Protein AF-A0A955XE17-F1 (afdb_monomer)

Foldseek 3Di:
DEPPDVCVLVVLLVPQVVCVVVVHAAAYEQDDDPVSLVSRLVSPHQAYEHQFADLVSLLVNVVSVHQYEYEDADPVRLVSNVVSPHPAYEHPQQVVCVHLVNLLVSCVVPVPGAYEYHRPDDLLCLLSNVVSVHPHYDDDCQQQNPDDDPCSPVSNVVSVVSSVVSNVCSVLPAALAWEADPPDIDGHHPVNQVPQDPVQKDACCVQPPPDFDIWGQCLSVCVVVVPDQQWKKWWAFPVGDIDIDGSVQSNVFKIKGADGPPHGDDVVNLDNIWIARGPDPDPNNIHGRTYYIYTDD

pLDDT: mean 90.45, std 8.26, range [52.88, 98.75]

Solvent-accessible surface area (backbone atoms only — not comparable to full-atom values): 15668 Å² total; per-residue (Å²): 83,43,62,87,42,89,61,33,49,59,54,37,50,75,36,30,66,66,32,46,79,70,77,36,88,47,33,35,30,60,41,85,47,68,66,54,46,52,48,34,52,77,23,53,36,56,29,41,27,24,73,47,65,49,52,67,58,33,40,50,33,47,76,72,72,31,46,25,27,34,10,24,78,48,73,68,44,42,50,48,33,47,75,33,61,34,71,31,38,26,35,42,55,27,46,85,63,53,34,45,62,39,45,43,60,50,34,73,87,41,69,84,61,53,33,27,41,27,45,88,53,53,64,88,47,47,41,52,32,47,75,37,69,44,78,40,78,50,69,53,64,74,44,63,50,81,88,85,64,98,53,63,64,61,50,31,50,52,37,48,49,55,46,52,50,36,51,49,45,46,74,73,42,82,56,48,34,34,41,33,54,81,92,46,75,46,77,36,37,73,68,57,63,69,66,49,59,73,89,34,50,43,57,31,45,83,80,40,80,91,35,83,29,41,23,34,37,39,36,56,57,38,56,76,69,68,56,57,52,91,36,42,33,36,36,31,22,75,89,66,56,70,50,73,46,53,32,45,56,35,52,75,24,20,31,40,36,38,28,42,91,90,38,71,33,45,65,92,79,27,19,58,22,23,36,31,29,57,92,61,95,56,97,55,47,65,38,52,19,37,34,36,40,32,57,48,135

Structure (mmCIF, N/CA/C/O backbone):
data_AF-A0A955XE17-F1
#
_entry.id   AF-A0A955XE17-F1
#
loop_
_atom_site.group_PDB
_atom_site.id
_atom_site.type_symbol
_atom_site.label_atom_id
_atom_site.label_alt_id
_atom_site.label_comp_id
_atom_site.label_asym_id
_atom_site.label_entity_id
_atom_site.label_seq_id
_atom_site.pdbx_PDB_ins_code
_atom_site.Cartn_x
_atom_site.Cartn_y
_atom_site.Cartn_z
_atom_site.occupancy
_atom_site.B_iso_or_equiv
_atom_site.auth_seq_id
_atom_site.auth_comp_id
_atom_site.auth_asym_id
_atom_site.auth_atom_id
_atom_site.pdbx_PDB_model_num
ATOM 1 N N . VAL A 1 1 ? 17.362 -6.643 -6.798 1.00 90.75 1 VAL A N 1
ATOM 2 C CA . VAL A 1 1 ? 18.737 -6.107 -6.608 1.00 90.75 1 VAL A CA 1
ATOM 3 C C . VAL A 1 1 ? 18.960 -4.993 -7.623 1.00 90.75 1 VAL A C 1
ATOM 5 O O . VAL A 1 1 ? 18.315 -5.035 -8.657 1.00 90.75 1 VAL A O 1
ATOM 8 N N . THR A 1 2 ? 19.758 -3.962 -7.352 1.00 91.88 2 THR A N 1
ATOM 9 C CA . THR A 1 2 ? 20.012 -2.878 -8.326 1.00 91.88 2 THR A CA 1
ATOM 10 C C . THR A 1 2 ? 21.268 -3.153 -9.146 1.00 91.88 2 THR A C 1
ATOM 12 O O . THR A 1 2 ? 22.269 -3.565 -8.577 1.00 91.88 2 THR A O 1
ATOM 15 N N . ALA A 1 3 ? 21.255 -2.871 -10.450 1.00 94.62 3 ALA A N 1
ATOM 16 C CA . ALA A 1 3 ? 22.402 -3.035 -11.352 1.00 94.62 3 ALA A CA 1
ATOM 17 C C . ALA A 1 3 ? 23.625 -2.189 -10.947 1.00 94.62 3 ALA A C 1
ATOM 19 O O . ALA A 1 3 ? 24.749 -2.504 -11.314 1.00 94.62 3 ALA A O 1
ATOM 20 N N . THR A 1 4 ? 23.421 -1.148 -10.136 1.00 92.00 4 THR A N 1
ATOM 21 C CA . THR A 1 4 ? 24.490 -0.341 -9.527 1.00 92.00 4 THR A CA 1
ATOM 22 C C . THR A 1 4 ? 25.176 -1.022 -8.338 1.00 92.00 4 THR A C 1
ATOM 24 O O . THR A 1 4 ? 26.148 -0.491 -7.811 1.00 92.00 4 THR A O 1
ATOM 27 N N . THR A 1 5 ? 24.680 -2.174 -7.881 1.00 92.12 5 THR A N 1
ATOM 28 C CA . THR A 1 5 ? 25.321 -2.988 -6.844 1.00 92.12 5 THR A CA 1
ATOM 29 C C . THR A 1 5 ? 26.380 -3.887 -7.488 1.00 92.12 5 THR A C 1
ATOM 31 O O . THR A 1 5 ? 26.030 -4.657 -8.386 1.00 92.12 5 THR A O 1
ATOM 34 N N . PRO A 1 6 ? 27.650 -3.851 -7.038 1.00 93.19 6 PRO A N 1
ATOM 35 C CA . PRO A 1 6 ? 28.665 -4.792 -7.505 1.00 93.19 6 PRO A CA 1
ATOM 36 C C . PRO A 1 6 ? 28.196 -6.242 -7.344 1.00 93.19 6 PRO A C 1
ATOM 38 O O . PRO A 1 6 ? 27.657 -6.609 -6.300 1.00 93.19 6 PRO A O 1
ATOM 41 N N . GLY A 1 7 ? 28.373 -7.056 -8.383 1.00 94.56 7 GLY A N 1
ATOM 42 C CA . GLY A 1 7 ? 27.942 -8.456 -8.370 1.00 94.56 7 GLY A CA 1
ATOM 43 C C . GLY A 1 7 ? 26.419 -8.666 -8.439 1.00 94.56 7 GLY A C 1
ATOM 44 O O . GLY A 1 7 ? 25.922 -9.711 -8.020 1.00 94.56 7 GLY A O 1
ATOM 45 N N . CYS A 1 8 ? 25.644 -7.665 -8.885 1.00 96.06 8 CYS A N 1
ATOM 46 C CA . CYS A 1 8 ? 24.176 -7.727 -8.916 1.00 96.06 8 CYS A CA 1
ATOM 47 C C . CYS A 1 8 ? 23.645 -9.002 -9.591 1.00 96.06 8 CYS A C 1
ATOM 49 O O . CYS A 1 8 ? 22.773 -9.676 -9.040 1.00 96.06 8 CYS A O 1
ATOM 51 N N . PHE A 1 9 ? 24.161 -9.343 -10.772 1.00 96.62 9 PHE A N 1
ATOM 52 C CA . PHE A 1 9 ? 23.655 -10.466 -11.561 1.00 96.62 9 PHE A CA 1
ATOM 53 C C . PHE A 1 9 ? 24.038 -11.815 -10.942 1.00 96.62 9 PHE A C 1
ATOM 55 O O . PHE A 1 9 ? 23.236 -12.747 -10.938 1.00 96.62 9 PHE A O 1
ATOM 62 N N . GLU A 1 10 ? 25.218 -11.915 -10.337 1.00 97.19 10 GLU A N 1
ATOM 63 C CA . GLU A 1 10 ? 25.654 -13.068 -9.553 1.00 97.19 10 GLU A CA 1
ATOM 64 C C . GLU A 1 10 ? 24.752 -13.284 -8.336 1.00 97.19 10 GLU A C 1
ATOM 66 O O . GLU A 1 10 ? 24.345 -14.414 -8.068 1.00 97.19 10 GLU A O 1
ATOM 71 N N . LEU A 1 11 ? 24.370 -12.206 -7.640 1.00 95.81 11 LEU A N 1
ATOM 72 C CA . LEU A 1 11 ? 23.436 -12.266 -6.513 1.00 95.81 11 LEU A CA 1
ATOM 73 C C . LEU A 1 11 ? 22.045 -12.745 -6.937 1.00 95.81 11 LEU A C 1
ATOM 75 O O . LEU A 1 11 ? 21.424 -13.523 -6.212 1.00 95.81 11 LEU A O 1
ATOM 79 N N . ILE A 1 12 ? 21.549 -12.302 -8.098 1.00 97.12 12 ILE A N 1
ATOM 80 C CA . ILE A 1 12 ? 20.282 -12.805 -8.647 1.00 97.12 12 ILE A CA 1
ATOM 81 C C . ILE A 1 12 ? 20.408 -14.298 -8.943 1.00 97.12 12 ILE A C 1
ATOM 83 O O . ILE A 1 12 ? 19.618 -15.078 -8.412 1.00 97.12 12 ILE A O 1
ATOM 87 N N . ARG A 1 13 ? 21.442 -14.711 -9.685 1.00 96.50 13 ARG A N 1
ATOM 88 C CA . ARG A 1 13 ? 21.669 -16.116 -10.051 1.00 96.50 13 ARG A CA 1
ATOM 89 C C . ARG A 1 13 ? 21.769 -17.028 -8.828 1.00 96.50 13 ARG A C 1
ATOM 91 O O . ARG A 1 13 ? 21.186 -18.106 -8.810 1.00 96.50 13 ARG A O 1
ATOM 98 N N . ALA A 1 14 ? 22.454 -16.581 -7.778 1.00 96.12 14 ALA A N 1
ATOM 99 C CA . ALA A 1 14 ? 22.641 -17.352 -6.552 1.00 96.12 14 ALA A CA 1
ATOM 100 C C . ALA A 1 14 ? 21.371 -17.480 -5.688 1.00 96.12 14 ALA A C 1
ATOM 102 O O . ALA A 1 14 ? 21.332 -18.301 -4.764 1.00 96.12 14 ALA A O 1
ATOM 103 N N . HIS A 1 15 ? 20.347 -16.646 -5.904 1.00 95.12 15 HIS A N 1
ATOM 104 C CA . HIS A 1 15 ? 19.215 -16.540 -4.977 1.00 95.12 15 HIS A CA 1
ATOM 105 C C . HIS A 1 15 ? 17.827 -16.633 -5.612 1.00 95.12 15 HIS A C 1
ATOM 107 O O . HIS A 1 15 ? 16.880 -16.873 -4.863 1.00 95.12 15 HIS A O 1
ATOM 113 N N . ALA A 1 16 ? 17.687 -16.499 -6.934 1.00 91.38 16 ALA A N 1
ATOM 114 C CA . ALA A 1 16 ? 16.397 -16.500 -7.628 1.00 91.38 16 ALA A CA 1
ATOM 115 C C . ALA A 1 16 ? 15.568 -17.753 -7.327 1.00 91.38 16 ALA A C 1
ATOM 117 O O . ALA A 1 16 ? 14.425 -17.638 -6.889 1.00 91.38 16 ALA A O 1
ATOM 118 N N . GLU A 1 17 ? 16.159 -18.941 -7.460 1.00 90.69 17 GLU A N 1
ATOM 119 C CA . GLU A 1 17 ? 15.443 -20.199 -7.230 1.00 90.69 17 GLU A CA 1
ATOM 120 C C . GLU A 1 17 ? 14.978 -20.341 -5.772 1.00 90.69 17 GLU A C 1
ATOM 122 O O . GLU A 1 17 ? 13.812 -20.629 -5.495 1.00 90.69 17 GLU A O 1
ATOM 127 N N . ARG A 1 18 ? 15.879 -20.081 -4.814 1.00 93.31 18 ARG A N 1
ATOM 128 C CA . ARG A 1 18 ? 15.569 -20.151 -3.379 1.00 93.31 18 ARG A CA 1
ATOM 129 C C . ARG A 1 18 ? 14.492 -19.142 -2.983 1.00 93.31 18 ARG A C 1
ATOM 131 O O . ARG A 1 18 ? 13.619 -19.472 -2.186 1.00 93.31 18 ARG A O 1
ATOM 138 N N . ALA A 1 19 ? 14.563 -17.926 -3.520 1.00 91.50 19 ALA A N 1
ATOM 139 C CA . ALA A 1 19 ? 13.562 -16.896 -3.289 1.00 91.50 19 ALA A CA 1
ATOM 140 C C . ALA A 1 19 ? 12.200 -17.314 -3.861 1.00 91.50 19 ALA A C 1
ATOM 142 O O . ALA A 1 19 ? 11.204 -17.242 -3.146 1.00 91.50 19 ALA A O 1
ATOM 143 N N . GLY A 1 20 ? 12.170 -17.859 -5.082 1.00 90.06 20 GLY A N 1
ATOM 144 C CA . GLY A 1 20 ? 10.951 -18.369 -5.710 1.00 90.06 20 GLY A CA 1
ATOM 145 C C . GLY A 1 20 ? 10.277 -19.470 -4.888 1.00 90.06 20 GLY A C 1
ATOM 146 O O . GLY A 1 20 ? 9.078 -19.392 -4.627 1.00 90.06 20 GLY A O 1
ATOM 147 N N . ARG A 1 21 ? 11.049 -20.439 -4.370 1.00 91.75 21 ARG A N 1
ATOM 148 C CA . ARG A 1 21 ? 10.539 -21.482 -3.453 1.00 91.75 21 ARG A CA 1
ATOM 149 C C . ARG A 1 21 ? 9.950 -20.911 -2.154 1.00 91.75 21 ARG A C 1
ATOM 151 O O . ARG A 1 21 ? 9.097 -21.545 -1.545 1.00 91.75 21 ARG A O 1
ATOM 158 N N . ALA A 1 22 ? 10.387 -19.722 -1.739 1.00 92.06 22 ALA A N 1
ATOM 159 C CA . ALA A 1 22 ? 9.868 -18.999 -0.580 1.00 92.06 22 ALA A CA 1
ATOM 160 C C . ALA A 1 22 ? 8.730 -18.013 -0.925 1.00 92.06 22 ALA A C 1
ATOM 162 O O . ALA A 1 22 ? 8.323 -17.233 -0.066 1.00 92.06 22 ALA A O 1
ATOM 163 N N . GLY A 1 23 ? 8.230 -18.010 -2.168 1.00 92.06 23 GLY A N 1
ATOM 164 C CA . GLY A 1 23 ? 7.191 -17.081 -2.622 1.00 92.06 23 GLY A CA 1
ATOM 165 C C . GLY A 1 23 ? 7.684 -15.646 -2.840 1.00 92.06 23 GLY A C 1
ATOM 166 O O . GLY A 1 23 ? 6.882 -14.715 -2.844 1.00 92.06 23 GLY A O 1
ATOM 167 N N . VAL A 1 24 ? 8.995 -15.446 -3.001 1.00 92.75 24 VAL A N 1
ATOM 168 C CA . VAL A 1 24 ? 9.618 -14.137 -3.229 1.00 92.75 24 VAL A CA 1
ATOM 169 C C . VAL A 1 24 ? 10.078 -14.020 -4.678 1.00 92.75 24 VAL A C 1
ATOM 171 O O . VAL A 1 24 ? 10.944 -14.762 -5.137 1.00 92.75 24 VAL A O 1
ATOM 174 N N . THR A 1 25 ? 9.555 -13.022 -5.383 1.00 93.38 25 THR A N 1
ATOM 175 C CA . THR A 1 25 ? 9.977 -12.691 -6.747 1.00 93.38 25 THR A CA 1
ATOM 176 C C . THR A 1 25 ? 11.218 -11.799 -6.718 1.00 93.38 25 THR A C 1
ATOM 178 O O . THR A 1 25 ? 11.181 -10.699 -6.162 1.00 93.38 25 THR A O 1
ATOM 181 N N . LEU A 1 26 ? 12.315 -12.234 -7.345 1.00 95.56 26 LEU A N 1
ATOM 182 C CA . LEU A 1 26 ? 13.516 -11.410 -7.514 1.00 95.56 26 LEU A CA 1
ATOM 183 C C . LEU A 1 26 ? 13.565 -10.769 -8.900 1.00 95.56 26 LEU A C 1
ATOM 185 O O . LEU A 1 26 ? 13.306 -11.411 -9.912 1.00 95.56 26 LEU A O 1
ATOM 189 N N . GLY A 1 27 ? 13.960 -9.501 -8.933 1.00 96.38 27 GLY A N 1
ATOM 190 C CA . GLY A 1 27 ? 14.170 -8.741 -10.159 1.00 96.38 27 GLY A CA 1
ATOM 191 C C . GLY A 1 27 ? 15.369 -7.808 -10.056 1.00 96.38 27 GLY A C 1
ATOM 192 O O . GLY A 1 27 ? 15.949 -7.630 -8.971 1.00 96.38 27 GLY A O 1
ATOM 193 N N . VAL A 1 28 ? 15.731 -7.201 -11.186 1.00 97.94 28 VAL A N 1
ATOM 194 C CA . VAL A 1 28 ? 16.847 -6.253 -11.275 1.00 97.94 28 VAL A CA 1
ATOM 195 C C . VAL A 1 28 ? 16.338 -4.842 -11.524 1.00 97.94 28 VAL A C 1
ATOM 197 O O . VAL A 1 28 ? 15.638 -4.583 -12.494 1.00 97.94 28 VAL A O 1
ATOM 200 N N . GLY A 1 29 ? 16.699 -3.910 -10.648 1.00 96.50 29 GLY A N 1
ATOM 201 C CA . GLY A 1 29 ? 16.432 -2.490 -10.837 1.00 96.50 29 GLY A CA 1
ATOM 202 C C . GLY A 1 29 ? 17.607 -1.739 -11.450 1.00 96.50 29 GLY A C 1
ATOM 203 O O . GLY A 1 29 ? 18.741 -2.201 -11.401 1.00 96.50 29 GLY A O 1
ATOM 204 N N . THR A 1 30 ? 17.336 -0.544 -11.965 1.00 96.19 30 THR A N 1
ATOM 205 C CA . THR A 1 30 ? 18.322 0.348 -12.594 1.00 96.19 30 THR A CA 1
ATOM 206 C C . THR A 1 30 ? 18.914 -0.207 -13.898 1.00 96.19 30 THR A C 1
ATOM 208 O O . THR A 1 30 ? 20.061 0.077 -14.223 1.00 96.19 30 THR A O 1
ATOM 211 N N . ILE A 1 31 ? 18.135 -0.973 -14.668 1.00 98.19 31 ILE A N 1
ATOM 212 C CA . ILE A 1 31 ? 18.522 -1.378 -16.027 1.00 98.19 31 ILE A CA 1
ATOM 213 C C . ILE A 1 31 ? 18.440 -0.159 -16.950 1.00 98.19 31 ILE A C 1
ATOM 215 O O . ILE A 1 31 ? 17.419 0.534 -16.977 1.00 98.19 31 ILE A O 1
ATOM 219 N N . ARG A 1 32 ? 19.516 0.126 -17.680 1.00 97.62 32 ARG A N 1
ATOM 220 C CA . ARG A 1 32 ? 19.643 1.287 -18.574 1.00 97.62 32 ARG A CA 1
ATOM 221 C C . ARG A 1 32 ? 20.060 0.909 -19.988 1.00 97.62 32 ARG A C 1
ATOM 223 O O . ARG A 1 32 ? 19.949 1.741 -20.876 1.00 97.62 32 ARG A O 1
ATOM 230 N N . THR A 1 33 ? 20.569 -0.302 -20.187 1.00 97.69 33 THR A N 1
ATOM 231 C CA . THR A 1 33 ? 21.103 -0.742 -21.477 1.00 97.69 33 THR A CA 1
ATOM 232 C C . THR A 1 33 ? 20.603 -2.138 -21.855 1.00 97.69 33 THR A C 1
ATOM 234 O O . THR A 1 33 ? 20.328 -2.953 -20.969 1.00 97.69 33 THR A O 1
ATOM 237 N N . PRO A 1 34 ? 20.558 -2.462 -23.160 1.00 97.81 34 PRO A N 1
ATOM 238 C CA . PRO A 1 34 ? 20.292 -3.817 -23.646 1.00 97.81 34 PRO A CA 1
ATOM 239 C C . PRO A 1 34 ? 21.220 -4.886 -23.057 1.00 97.81 34 PRO A C 1
ATOM 241 O O . PRO A 1 34 ? 20.785 -6.001 -22.787 1.00 97.81 34 PRO A O 1
ATOM 244 N N . ALA A 1 35 ? 22.493 -4.546 -22.827 1.00 97.56 35 ALA A N 1
ATOM 245 C CA . ALA A 1 35 ? 23.470 -5.468 -22.251 1.00 97.56 35 ALA A CA 1
ATOM 246 C C . ALA A 1 35 ? 23.147 -5.802 -20.784 1.00 97.56 35 ALA A C 1
ATOM 248 O O . ALA A 1 35 ? 23.142 -6.970 -20.404 1.00 97.56 35 ALA A O 1
ATOM 249 N N . GLU A 1 36 ? 22.811 -4.793 -19.969 1.00 98.00 36 GLU A N 1
ATOM 250 C CA . GLU A 1 36 ? 22.349 -5.010 -18.589 1.00 98.00 36 GLU A CA 1
ATOM 251 C C . GLU A 1 36 ? 21.041 -5.823 -18.559 1.00 98.00 36 GLU A C 1
ATOM 253 O O . GLU A 1 36 ? 20.864 -6.672 -17.686 1.00 98.00 36 GLU A O 1
ATOM 258 N N . LEU A 1 37 ? 20.132 -5.585 -19.511 1.00 98.38 37 LEU A N 1
ATOM 259 C CA . LEU A 1 37 ? 18.877 -6.327 -19.643 1.00 98.38 37 LEU A CA 1
ATOM 260 C C . LEU A 1 37 ? 19.113 -7.811 -19.967 1.00 98.38 37 LEU A C 1
ATOM 262 O O . LEU A 1 37 ? 18.533 -8.674 -19.308 1.00 98.38 37 LEU A O 1
ATOM 266 N N . ALA A 1 38 ? 19.971 -8.108 -20.947 1.00 98.00 38 ALA A N 1
ATOM 267 C CA . ALA A 1 38 ? 20.331 -9.479 -21.304 1.00 98.00 38 ALA A CA 1
ATOM 268 C C . ALA A 1 38 ? 20.971 -10.210 -20.113 1.00 98.00 38 ALA A C 1
ATOM 270 O O . ALA A 1 38 ? 20.525 -11.295 -19.744 1.00 98.00 38 ALA A O 1
ATOM 271 N N . ALA A 1 39 ? 21.921 -9.563 -19.429 1.00 97.75 39 ALA A N 1
ATOM 272 C CA . ALA A 1 39 ? 22.551 -10.117 -18.233 1.00 97.75 39 ALA A CA 1
ATOM 273 C C . ALA A 1 39 ? 21.543 -10.376 -17.094 1.00 97.75 39 ALA A C 1
ATOM 275 O O . ALA A 1 39 ? 21.650 -11.379 -16.387 1.00 97.75 39 ALA A O 1
ATOM 276 N N . ALA A 1 40 ? 20.541 -9.505 -16.917 1.00 98.00 40 ALA A N 1
ATOM 277 C CA . ALA A 1 40 ? 19.470 -9.717 -15.943 1.00 98.00 40 ALA A CA 1
ATOM 278 C C . ALA A 1 40 ? 18.611 -10.944 -16.286 1.00 98.00 40 ALA A C 1
ATOM 280 O O . ALA A 1 40 ? 18.305 -11.739 -15.394 1.00 98.00 40 ALA A O 1
ATOM 281 N N . ALA A 1 41 ? 18.244 -11.103 -17.561 1.00 97.50 41 ALA A N 1
ATOM 282 C CA . ALA A 1 41 ? 17.475 -12.247 -18.042 1.00 97.50 41 ALA A CA 1
ATOM 283 C C . ALA A 1 41 ? 18.245 -13.560 -17.828 1.00 97.50 41 ALA A C 1
ATOM 285 O O . ALA A 1 41 ? 17.730 -14.487 -17.207 1.00 97.50 41 ALA A O 1
ATOM 286 N N . GLU A 1 42 ? 19.510 -13.608 -18.251 1.00 97.25 42 GLU A N 1
ATOM 287 C CA . GLU A 1 42 ? 20.395 -14.769 -18.081 1.00 97.25 42 GLU A CA 1
ATOM 288 C C . GLU A 1 42 ? 20.656 -15.116 -16.610 1.00 97.25 42 GLU A C 1
ATOM 290 O O . GLU A 1 42 ? 20.860 -16.278 -16.258 1.00 97.25 42 GLU A O 1
ATOM 295 N N . ALA A 1 43 ? 20.653 -14.118 -15.724 1.00 96.81 43 ALA A N 1
ATOM 296 C CA . ALA A 1 43 ? 20.769 -14.338 -14.288 1.00 96.81 43 ALA A CA 1
ATOM 297 C C . ALA A 1 43 ? 19.498 -14.937 -13.658 1.00 96.81 43 ALA A C 1
ATOM 299 O O . ALA A 1 43 ? 19.550 -15.365 -12.506 1.00 96.81 43 ALA A O 1
ATOM 300 N N . GLY A 1 44 ? 18.373 -14.978 -14.380 1.00 95.44 44 GLY A N 1
ATOM 301 C CA . GLY A 1 44 ? 17.094 -15.484 -13.881 1.00 95.44 44 GLY A CA 1
ATOM 302 C C . GLY A 1 44 ? 16.254 -14.431 -13.154 1.00 95.44 44 GLY A C 1
ATOM 303 O O . GLY A 1 44 ? 15.479 -14.771 -12.259 1.00 95.44 44 GLY A O 1
ATOM 304 N N . ALA A 1 45 ? 16.411 -13.147 -13.491 1.00 97.19 45 ALA A N 1
ATOM 305 C CA . ALA A 1 45 ? 15.505 -12.113 -12.999 1.00 97.19 45 ALA A CA 1
ATOM 306 C C . ALA A 1 45 ? 14.078 -12.368 -13.512 1.00 97.19 45 ALA A C 1
ATOM 308 O O . ALA A 1 45 ? 13.885 -12.657 -14.685 1.00 97.19 45 ALA A O 1
ATOM 309 N N . ALA A 1 46 ? 13.067 -12.212 -12.657 1.00 95.81 46 ALA A N 1
ATOM 310 C CA . ALA A 1 46 ? 11.664 -12.341 -13.062 1.00 95.81 46 ALA A CA 1
ATOM 311 C C . ALA A 1 46 ? 11.071 -11.020 -13.587 1.00 95.81 46 ALA A C 1
ATOM 313 O O . ALA A 1 46 ? 10.092 -11.009 -14.332 1.00 95.81 46 ALA A O 1
ATOM 314 N N . PHE A 1 47 ? 11.651 -9.889 -13.181 1.00 97.81 47 PHE A N 1
ATOM 315 C CA . PHE A 1 47 ? 11.256 -8.560 -13.636 1.00 97.81 47 PHE A CA 1
ATOM 316 C C . PHE A 1 47 ? 12.453 -7.616 -13.684 1.00 97.81 47 PHE A C 1
ATOM 318 O O . PHE A 1 47 ? 13.448 -7.806 -12.972 1.00 97.81 47 PHE A O 1
ATOM 325 N N . VAL A 1 48 ? 12.328 -6.564 -14.488 1.00 98.44 48 VAL A N 1
ATOM 326 C CA . VAL A 1 48 ? 13.313 -5.487 -14.591 1.00 98.44 48 VAL A CA 1
ATOM 327 C C . VAL A 1 48 ? 12.680 -4.130 -14.337 1.00 98.44 48 VAL A C 1
ATOM 329 O O . VAL A 1 48 ? 11.531 -3.883 -14.698 1.00 98.44 48 VAL A O 1
ATOM 332 N N . VAL A 1 49 ? 13.443 -3.244 -13.702 1.00 98.19 49 VAL A N 1
ATOM 333 C CA . VAL A 1 49 ? 13.034 -1.866 -13.425 1.00 98.19 49 VAL A CA 1
ATOM 334 C C . VAL A 1 49 ? 14.059 -0.909 -14.014 1.00 98.19 49 VAL A C 1
ATOM 336 O O . VAL A 1 49 ? 15.249 -1.021 -13.715 1.00 98.19 49 VAL A O 1
ATOM 339 N N . SER A 1 50 ? 13.602 0.079 -14.775 1.00 98.12 50 SER A N 1
ATOM 340 C CA . SER A 1 50 ? 14.451 1.146 -15.319 1.00 98.12 50 SER A CA 1
ATOM 341 C C . SER A 1 50 ? 14.163 2.475 -14.615 1.00 98.12 50 SER A C 1
ATOM 343 O O . SER A 1 50 ? 13.060 2.679 -14.107 1.00 98.12 50 SER A O 1
ATOM 345 N N . PRO A 1 51 ? 15.139 3.397 -14.524 1.00 96.62 51 PRO A N 1
ATOM 346 C CA . PRO A 1 51 ? 14.897 4.718 -13.948 1.00 96.62 51 PRO A CA 1
ATOM 347 C C . PRO A 1 51 ? 14.185 5.665 -14.928 1.00 96.62 51 PRO A C 1
ATOM 349 O O . PRO A 1 51 ? 13.728 6.720 -14.507 1.00 96.62 51 PRO A O 1
ATOM 352 N N . HIS A 1 52 ? 14.097 5.291 -16.206 1.00 98.06 52 HIS A N 1
ATOM 353 C CA . HIS A 1 52 ? 13.556 6.091 -17.302 1.00 98.06 52 HIS A CA 1
ATOM 354 C C . HIS A 1 52 ? 12.698 5.229 -18.241 1.00 98.06 52 HIS A C 1
ATOM 356 O O . HIS A 1 52 ? 12.616 4.005 -18.074 1.00 98.06 52 HIS A O 1
ATOM 362 N N . THR A 1 53 ? 12.064 5.888 -19.211 1.00 98.62 53 THR A N 1
ATOM 363 C CA . THR A 1 53 ? 11.261 5.267 -20.263 1.00 98.62 53 THR A CA 1
ATOM 364 C C . THR A 1 53 ? 12.095 5.183 -21.532 1.00 98.62 53 THR A C 1
ATOM 366 O O . THR A 1 53 ? 12.470 6.208 -22.092 1.00 98.62 53 THR A O 1
ATOM 369 N N . ASP A 1 54 ? 12.361 3.961 -21.980 1.00 98.38 54 ASP A N 1
ATOM 370 C CA . ASP A 1 54 ? 12.987 3.664 -23.268 1.00 98.38 54 ASP A CA 1
ATOM 371 C C . ASP A 1 54 ? 12.124 2.612 -23.983 1.00 98.38 54 ASP A C 1
ATOM 373 O O . ASP A 1 54 ? 12.128 1.443 -23.582 1.00 98.38 54 ASP A O 1
ATOM 377 N N . PRO A 1 55 ? 11.355 3.003 -25.016 1.00 98.12 55 PRO A N 1
ATOM 378 C CA . PRO A 1 55 ? 10.495 2.085 -25.755 1.00 98.12 55 PRO A CA 1
ATOM 379 C C . PRO A 1 55 ? 11.214 0.859 -26.328 1.00 98.12 55 PRO A C 1
ATOM 381 O O . PRO A 1 55 ? 10.642 -0.230 -26.325 1.00 98.12 55 PRO A O 1
ATOM 384 N N . ALA A 1 56 ? 12.461 1.008 -26.787 1.00 97.94 56 ALA A N 1
ATOM 385 C CA . ALA A 1 56 ? 13.219 -0.099 -27.364 1.00 97.94 56 ALA A CA 1
ATOM 386 C C . ALA A 1 56 ? 13.624 -1.104 -26.279 1.00 97.94 56 ALA A C 1
ATOM 388 O O . ALA A 1 56 ? 13.441 -2.312 -26.443 1.00 97.94 56 ALA A O 1
ATOM 389 N N . LEU A 1 57 ? 14.094 -0.602 -25.135 1.00 98.38 57 LEU A N 1
ATOM 390 C CA . LEU A 1 57 ? 14.448 -1.433 -23.987 1.00 98.38 57 LEU A CA 1
ATOM 391 C C . LEU A 1 57 ? 13.221 -2.146 -23.396 1.00 98.38 57 LEU A C 1
ATOM 393 O O . LEU A 1 57 ? 13.305 -3.317 -23.024 1.00 98.38 57 LEU A O 1
ATOM 397 N N . ILE A 1 58 ? 12.066 -1.468 -23.349 1.00 98.75 58 ILE A N 1
ATOM 398 C CA . ILE A 1 58 ? 10.794 -2.061 -22.914 1.00 98.75 58 ILE A CA 1
ATOM 399 C C . ILE A 1 58 ? 10.409 -3.214 -23.844 1.00 98.75 58 ILE A C 1
ATOM 401 O O . ILE A 1 58 ? 10.176 -4.321 -23.359 1.00 98.75 58 ILE A O 1
ATOM 405 N N . ALA A 1 59 ? 10.388 -2.982 -25.159 1.00 98.12 59 ALA A N 1
ATOM 406 C CA . ALA A 1 59 ? 10.043 -4.006 -26.142 1.00 98.12 59 ALA A CA 1
ATOM 407 C C . ALA A 1 59 ? 10.988 -5.217 -26.062 1.00 98.12 59 ALA A C 1
ATOM 409 O O . ALA A 1 59 ? 10.536 -6.363 -26.090 1.00 98.12 59 ALA A O 1
ATOM 410 N N . GLN A 1 60 ? 12.290 -4.980 -25.882 1.00 98.19 60 GLN A N 1
ATOM 411 C CA . GLN A 1 60 ? 13.269 -6.050 -25.708 1.00 98.19 60 GLN A CA 1
ATOM 412 C C . GLN A 1 60 ? 13.032 -6.850 -24.419 1.00 98.19 60 GLN A C 1
ATOM 414 O O . GLN A 1 60 ? 13.097 -8.077 -24.444 1.00 98.19 60 GLN A O 1
ATOM 419 N N . ALA A 1 61 ? 12.712 -6.190 -23.301 1.00 98.44 61 ALA A N 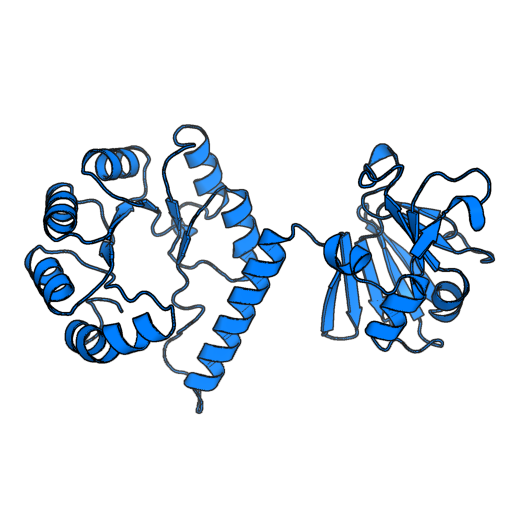1
ATOM 420 C CA . ALA A 1 61 ? 12.409 -6.880 -22.046 1.00 98.44 61 ALA A CA 1
ATOM 421 C C . ALA A 1 61 ? 11.191 -7.802 -22.202 1.00 98.44 61 ALA A C 1
ATOM 423 O O . ALA A 1 61 ? 11.212 -8.943 -21.738 1.00 98.44 61 ALA A O 1
ATOM 424 N N . LYS A 1 62 ? 10.167 -7.340 -22.931 1.00 97.94 62 LYS A N 1
ATOM 425 C CA . LYS A 1 62 ? 8.991 -8.150 -23.270 1.00 97.94 62 LYS A CA 1
ATOM 426 C C . LYS A 1 62 ? 9.343 -9.339 -24.162 1.00 97.94 62 LYS A C 1
ATOM 428 O O . LYS A 1 62 ? 8.866 -10.438 -23.893 1.00 97.94 62 LYS A O 1
ATOM 433 N N . ALA A 1 63 ? 10.197 -9.153 -25.168 1.00 97.50 63 ALA A N 1
ATOM 434 C CA . ALA A 1 63 ? 10.658 -10.239 -26.037 1.00 97.50 63 ALA A CA 1
ATOM 435 C C . ALA A 1 63 ? 11.447 -11.321 -25.274 1.00 97.50 63 ALA A C 1
ATOM 437 O O . ALA A 1 63 ? 11.387 -12.494 -25.631 1.00 97.50 63 ALA A O 1
ATOM 438 N N . LEU A 1 64 ? 12.136 -10.940 -24.193 1.00 97.50 64 LEU A N 1
ATOM 439 C CA . LEU A 1 64 ? 12.836 -11.855 -23.285 1.00 97.50 64 LEU A CA 1
ATOM 440 C C . LEU A 1 64 ? 11.915 -12.510 -22.236 1.00 97.50 64 LEU A C 1
ATOM 442 O O . LEU A 1 64 ? 12.396 -13.229 -21.365 1.00 97.50 64 LEU A O 1
ATOM 446 N N . GLY A 1 65 ? 10.601 -12.261 -22.289 1.00 96.50 65 GLY A N 1
ATOM 447 C CA . GLY A 1 65 ? 9.628 -12.832 -21.353 1.00 96.50 65 GLY A CA 1
ATOM 448 C C . GLY A 1 65 ? 9.660 -12.220 -19.949 1.00 96.50 65 GLY A C 1
ATOM 449 O O . GLY A 1 65 ? 9.073 -12.781 -19.026 1.00 96.50 65 GLY A O 1
ATOM 450 N N . LEU A 1 66 ? 10.326 -11.077 -19.769 1.00 97.88 66 LEU A N 1
ATOM 451 C CA . LEU A 1 66 ? 10.418 -10.395 -18.482 1.00 97.88 66 LEU A CA 1
ATOM 452 C C . LEU A 1 66 ? 9.219 -9.471 -18.249 1.00 97.88 66 LEU A C 1
ATOM 454 O O . LEU A 1 66 ? 8.678 -8.861 -19.176 1.00 97.88 66 LEU A O 1
ATOM 458 N N . VAL A 1 67 ? 8.853 -9.297 -16.976 1.00 98.19 67 VAL A N 1
ATOM 459 C CA . VAL A 1 67 ? 7.986 -8.187 -16.563 1.00 98.19 67 VAL A CA 1
ATOM 460 C C . VAL A 1 67 ? 8.791 -6.887 -16.635 1.00 98.19 67 VAL A C 1
ATOM 462 O O . VAL A 1 67 ? 9.827 -6.755 -15.976 1.00 98.19 67 VAL A O 1
ATOM 465 N N . SER A 1 68 ? 8.317 -5.928 -17.431 1.00 98.44 68 SER A N 1
ATOM 466 C CA . SER A 1 68 ? 9.007 -4.661 -17.690 1.00 98.44 68 SER A CA 1
ATOM 467 C C . SER A 1 68 ? 8.372 -3.505 -16.919 1.00 98.44 68 SER A C 1
ATOM 469 O O . SER A 1 68 ? 7.174 -3.238 -17.060 1.00 98.44 68 SER A O 1
ATOM 471 N N . ILE A 1 69 ? 9.182 -2.820 -16.101 1.00 98.56 69 ILE A N 1
ATOM 472 C CA . ILE A 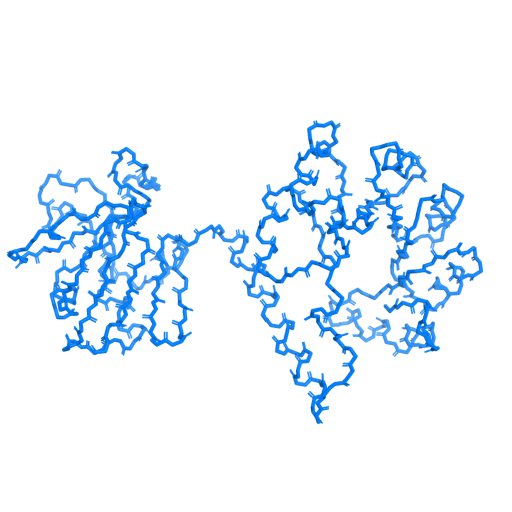1 69 ? 8.751 -1.731 -15.213 1.00 98.56 69 ILE A CA 1
ATOM 473 C C . ILE A 1 69 ? 9.613 -0.472 -15.448 1.00 98.56 69 ILE A C 1
ATOM 475 O O . ILE A 1 69 ? 10.517 -0.167 -14.661 1.00 98.56 69 ILE A O 1
ATOM 479 N N . PRO A 1 70 ? 9.393 0.272 -16.545 1.00 98.56 70 PRO A N 1
ATOM 480 C CA . PRO A 1 70 ? 10.124 1.502 -16.833 1.00 98.56 70 PRO A CA 1
ATOM 481 C C . PRO A 1 70 ? 9.752 2.642 -15.885 1.00 98.56 70 PRO A C 1
ATOM 483 O O . PRO A 1 70 ? 8.642 2.701 -15.352 1.00 98.56 70 PRO A O 1
ATOM 486 N N . GLY A 1 71 ? 10.690 3.570 -15.706 1.00 98.31 71 GLY A N 1
ATOM 487 C CA . GLY A 1 71 ? 10.495 4.787 -14.928 1.00 98.31 71 GLY A CA 1
ATOM 488 C C . GLY A 1 71 ? 9.898 5.901 -15.782 1.00 98.31 71 GLY A C 1
ATOM 489 O O . GLY A 1 71 ? 10.331 6.120 -16.907 1.00 98.31 71 GLY A O 1
ATOM 490 N N . ALA A 1 72 ? 8.932 6.633 -15.254 1.00 98.38 72 ALA A N 1
ATOM 491 C CA . ALA A 1 72 ? 8.357 7.813 -15.882 1.00 98.38 72 ALA A CA 1
ATOM 492 C C . ALA A 1 72 ? 8.041 8.851 -14.808 1.00 98.38 72 ALA A C 1
ATOM 494 O O . ALA A 1 72 ? 7.797 8.504 -13.650 1.00 98.38 72 ALA A O 1
ATOM 495 N N . PHE A 1 73 ? 8.006 10.121 -15.186 1.00 98.12 73 PHE A N 1
ATOM 496 C CA . PHE A 1 73 ? 7.571 11.186 -14.300 1.00 98.12 73 PHE A CA 1
ATOM 497 C C . PHE A 1 73 ? 6.277 11.821 -14.795 1.00 98.12 73 PHE A C 1
ATOM 499 O O . PHE A 1 73 ? 5.395 12.053 -13.982 1.00 98.12 73 PHE A O 1
ATOM 506 N N . THR A 1 74 ? 6.109 12.038 -16.099 1.00 98.00 74 THR A N 1
ATOM 507 C CA . THR A 1 74 ? 4.989 12.789 -16.700 1.00 98.00 74 THR A CA 1
ATOM 508 C C . THR A 1 74 ? 3.940 11.892 -17.378 1.00 98.00 74 THR A C 1
ATOM 510 O O . THR A 1 74 ? 4.255 10.761 -17.752 1.00 98.00 74 THR A O 1
ATOM 513 N N . PRO A 1 75 ? 2.701 12.378 -17.625 1.00 97.94 75 PRO A N 1
ATOM 514 C CA . PRO A 1 75 ? 1.698 11.627 -18.387 1.00 97.94 75 PRO A CA 1
ATOM 515 C C . PRO A 1 75 ? 2.183 11.156 -19.764 1.00 97.94 75 PRO A C 1
ATOM 517 O O . PRO A 1 75 ? 1.908 10.021 -20.146 1.00 97.94 75 PRO A O 1
ATOM 520 N N . THR A 1 76 ? 2.942 11.988 -20.486 1.00 98.38 76 THR A N 1
ATOM 521 C CA . THR A 1 76 ? 3.501 11.639 -21.802 1.00 98.38 76 THR A CA 1
ATOM 522 C C . THR A 1 76 ? 4.440 10.442 -21.714 1.00 98.38 76 THR A C 1
ATOM 524 O O . THR A 1 76 ? 4.313 9.498 -22.492 1.00 98.38 76 THR A O 1
ATOM 527 N N . GLU A 1 77 ? 5.359 10.448 -20.750 1.00 98.50 77 GLU A N 1
ATOM 528 C CA . GLU A 1 77 ? 6.287 9.334 -20.532 1.00 98.50 77 GLU A CA 1
ATOM 529 C C . GLU A 1 77 ? 5.534 8.074 -20.096 1.00 98.50 77 GLU A C 1
ATOM 531 O O . GLU A 1 77 ? 5.792 6.993 -20.621 1.00 98.50 77 GLU A O 1
ATOM 536 N N . ILE A 1 78 ? 4.549 8.213 -19.200 1.00 98.62 78 ILE A N 1
ATOM 537 C CA . ILE A 1 78 ? 3.735 7.088 -18.723 1.00 98.62 78 ILE A CA 1
ATOM 538 C C . ILE A 1 78 ? 2.996 6.421 -19.888 1.00 98.62 78 ILE A C 1
ATOM 540 O O . ILE A 1 78 ? 3.044 5.199 -20.035 1.00 98.62 78 ILE A O 1
ATOM 544 N N . LEU A 1 79 ? 2.333 7.209 -20.735 1.00 98.31 79 LEU A N 1
ATOM 545 C CA . LEU A 1 79 ? 1.626 6.693 -21.904 1.00 98.31 79 LEU A CA 1
ATOM 546 C C . LEU A 1 79 ? 2.586 6.110 -22.946 1.00 98.31 79 LEU A C 1
ATOM 548 O O . LEU A 1 79 ? 2.289 5.057 -23.505 1.00 98.31 79 LEU A O 1
ATOM 552 N N . SER A 1 80 ? 3.754 6.724 -23.154 1.00 98.44 80 SER A N 1
ATOM 553 C CA . SER A 1 80 ? 4.785 6.187 -24.054 1.00 98.44 80 SER A CA 1
ATOM 554 C C . SER A 1 80 ? 5.287 4.822 -23.581 1.00 98.44 80 SER A C 1
ATOM 556 O O . SER A 1 80 ? 5.384 3.886 -24.373 1.00 98.44 80 SER A O 1
ATOM 558 N N . ALA A 1 81 ? 5.530 4.667 -22.277 1.00 98.56 81 ALA A N 1
ATOM 559 C CA . ALA A 1 81 ? 5.916 3.392 -21.685 1.00 98.56 81 ALA A CA 1
ATOM 560 C C . ALA A 1 81 ? 4.835 2.318 -21.876 1.00 98.56 81 ALA A C 1
ATOM 562 O O . ALA A 1 81 ? 5.136 1.189 -22.265 1.00 98.56 81 ALA A O 1
ATOM 563 N N . ARG A 1 82 ? 3.564 2.667 -21.630 1.00 98.19 82 ARG A N 1
ATOM 564 C CA . ARG A 1 82 ? 2.431 1.754 -21.840 1.00 98.19 82 ARG A CA 1
ATOM 565 C C . ARG A 1 82 ? 2.280 1.341 -23.298 1.00 98.19 82 ARG A C 1
ATOM 567 O O . ARG A 1 82 ? 2.097 0.155 -23.554 1.00 98.19 82 ARG A O 1
ATOM 574 N N . ALA A 1 83 ? 2.399 2.283 -24.231 1.00 98.00 83 ALA A N 1
ATOM 575 C CA . ALA A 1 83 ? 2.339 2.005 -25.664 1.00 98.00 83 ALA A CA 1
ATOM 576 C C . ALA A 1 83 ? 3.470 1.066 -26.121 1.00 98.00 83 ALA A C 1
ATOM 578 O O . ALA A 1 83 ? 3.249 0.213 -26.974 1.00 98.00 83 ALA A O 1
ATOM 579 N N . ALA A 1 84 ? 4.652 1.169 -25.507 1.00 98.19 84 ALA A N 1
ATOM 580 C CA . ALA A 1 84 ? 5.781 0.275 -25.762 1.00 98.19 84 ALA A CA 1
ATOM 581 C C . ALA A 1 84 ? 5.640 -1.126 -25.128 1.00 98.19 84 ALA A C 1
ATOM 583 O O . ALA A 1 84 ? 6.497 -1.982 -25.340 1.00 98.19 84 ALA A O 1
ATOM 584 N N . GLY A 1 85 ? 4.579 -1.376 -24.352 1.00 98.06 85 GLY A N 1
ATOM 585 C CA . GLY A 1 85 ? 4.288 -2.686 -23.763 1.00 98.06 85 GLY A CA 1
ATOM 586 C C . GLY A 1 85 ? 4.731 -2.864 -22.311 1.00 98.06 85 GLY A C 1
ATOM 587 O O . GLY A 1 85 ? 4.804 -4.000 -21.845 1.00 98.06 85 GLY A O 1
ATOM 588 N N . ALA A 1 86 ? 5.020 -1.783 -21.579 1.00 98.44 86 ALA A N 1
ATOM 589 C CA . ALA A 1 86 ? 5.312 -1.860 -20.147 1.00 98.44 86 ALA A CA 1
ATOM 590 C C . ALA A 1 86 ? 4.167 -2.531 -19.374 1.00 98.44 86 ALA A C 1
ATOM 592 O O . ALA A 1 86 ? 3.007 -2.168 -19.562 1.00 98.44 86 ALA A O 1
ATOM 593 N N . ASP A 1 87 ? 4.481 -3.442 -18.450 1.00 98.25 87 ASP A N 1
ATOM 594 C CA . ASP A 1 87 ? 3.479 -4.137 -17.626 1.00 98.25 87 ASP A CA 1
ATOM 595 C C . ASP A 1 87 ? 2.966 -3.250 -16.490 1.00 98.25 87 ASP A C 1
ATOM 597 O O . ASP A 1 87 ? 1.779 -3.258 -16.159 1.00 98.25 87 ASP A O 1
ATOM 601 N N . VAL A 1 88 ? 3.862 -2.435 -15.936 1.00 98.06 88 VAL A N 1
ATOM 602 C CA . VAL A 1 88 ? 3.625 -1.454 -14.873 1.00 98.06 88 VAL A CA 1
ATOM 603 C C . VAL A 1 88 ? 4.526 -0.255 -15.145 1.00 98.06 88 VAL A C 1
ATOM 605 O O . VAL A 1 88 ? 5.644 -0.435 -15.611 1.00 98.06 88 VAL A O 1
ATOM 608 N N . VAL A 1 89 ? 4.087 0.966 -14.840 1.00 98.50 89 VAL A N 1
ATOM 609 C CA . VAL A 1 89 ? 4.947 2.154 -14.954 1.00 98.50 89 VAL A CA 1
ATOM 610 C C . VAL A 1 89 ? 5.356 2.645 -13.573 1.00 98.50 89 VAL A C 1
ATOM 612 O O . VAL A 1 89 ? 4.513 2.889 -12.709 1.00 98.50 89 VAL A O 1
ATOM 615 N N . LYS A 1 90 ? 6.662 2.801 -13.357 1.00 98.25 90 LYS A N 1
ATOM 616 C CA . LYS A 1 90 ? 7.224 3.341 -12.123 1.00 98.25 90 LYS A CA 1
ATOM 617 C C . LYS A 1 90 ? 7.224 4.872 -12.164 1.00 98.25 90 LYS A C 1
ATOM 619 O O . LYS A 1 90 ? 8.007 5.461 -12.895 1.00 98.25 90 LYS A O 1
ATOM 624 N N . VAL A 1 91 ? 6.418 5.522 -11.327 1.00 98.25 91 VAL A N 1
ATOM 625 C CA . VAL A 1 91 ? 6.498 6.968 -11.080 1.00 98.25 91 VAL A CA 1
ATOM 626 C C . VAL A 1 91 ? 7.720 7.247 -10.208 1.00 98.25 91 VAL A C 1
ATOM 628 O O . VAL A 1 91 ? 7.784 6.779 -9.064 1.00 98.25 91 VAL A O 1
ATOM 631 N N . PHE A 1 92 ? 8.713 7.955 -10.749 1.00 97.00 92 PHE A N 1
ATOM 632 C CA . PHE A 1 92 ? 9.998 8.153 -10.077 1.00 97.00 92 PHE A CA 1
ATOM 633 C C . PHE A 1 92 ? 10.733 9.434 -10.506 1.00 97.00 92 PHE A C 1
ATOM 635 O O . PHE A 1 92 ? 10.794 9.702 -11.703 1.00 97.00 92 PHE A O 1
ATOM 642 N N . PRO A 1 93 ? 11.371 10.159 -9.563 1.00 95.00 93 PRO A N 1
ATOM 643 C CA . PRO A 1 93 ? 11.223 10.047 -8.106 1.00 95.00 93 PRO A CA 1
ATOM 644 C C . PRO A 1 93 ? 9.898 10.674 -7.640 1.00 95.00 93 PRO A C 1
ATOM 646 O O . PRO A 1 93 ? 9.648 11.858 -7.852 1.00 95.00 93 PRO A O 1
ATOM 649 N N . VAL A 1 94 ? 9.027 9.886 -7.001 1.00 96.00 94 VAL A N 1
ATOM 650 C CA . VAL A 1 94 ? 7.655 10.325 -6.682 1.00 96.00 94 VAL A CA 1
ATOM 651 C C . VAL A 1 94 ? 7.608 11.443 -5.633 1.00 96.00 94 VAL A C 1
ATOM 653 O O . VAL A 1 94 ? 6.759 12.330 -5.728 1.00 96.00 94 VAL A O 1
ATOM 656 N N . SER A 1 95 ? 8.529 11.441 -4.664 1.00 93.38 95 SER A N 1
ATOM 657 C CA . SER A 1 95 ? 8.612 12.466 -3.616 1.00 93.38 95 SER A CA 1
ATOM 658 C C . SER A 1 95 ? 8.826 13.865 -4.203 1.00 93.38 95 SER A C 1
ATOM 660 O O . SER A 1 95 ? 8.115 14.798 -3.833 1.00 93.38 95 SER A O 1
ATOM 662 N N . ALA A 1 96 ? 9.709 13.993 -5.199 1.00 94.19 96 ALA A N 1
ATOM 663 C CA . ALA A 1 96 ? 9.994 15.254 -5.886 1.00 94.19 96 ALA A CA 1
ATOM 664 C C . ALA A 1 96 ? 8.785 15.816 -6.657 1.00 94.19 96 ALA A C 1
ATOM 666 O O . ALA A 1 96 ? 8.678 17.025 -6.840 1.00 94.19 96 ALA A O 1
ATOM 667 N N . GLY A 1 97 ? 7.854 14.956 -7.083 1.00 91.62 97 GLY A N 1
ATOM 668 C CA . GLY A 1 97 ? 6.619 15.367 -7.756 1.00 91.62 97 GLY A CA 1
ATOM 669 C C . GLY A 1 97 ? 5.500 15.819 -6.821 1.00 91.62 97 GLY A C 1
ATOM 670 O O . GLY A 1 97 ? 4.460 16.262 -7.300 1.00 91.62 97 GLY A O 1
ATOM 671 N N . GLY A 1 98 ? 5.679 15.721 -5.499 1.00 92.50 98 GLY A N 1
ATOM 672 C CA . GLY A 1 98 ? 4.620 15.969 -4.513 1.00 92.50 98 GLY A CA 1
ATOM 673 C C . GLY A 1 98 ? 3.939 14.695 -4.003 1.00 92.50 98 GLY A C 1
ATOM 674 O O . GLY A 1 98 ? 2.816 14.749 -3.494 1.00 92.50 98 GLY A O 1
ATOM 675 N N . GLY A 1 99 ? 4.592 13.540 -4.155 1.00 95.50 99 GLY A N 1
ATOM 676 C CA . GLY A 1 99 ? 4.213 12.285 -3.512 1.00 95.50 99 GLY A CA 1
ATOM 677 C C . GLY A 1 99 ? 2.828 11.769 -3.909 1.00 95.50 99 GLY A C 1
ATOM 678 O O . GLY A 1 99 ? 2.425 11.812 -5.072 1.00 95.50 99 GLY A O 1
ATOM 679 N N . HIS A 1 100 ? 2.060 11.282 -2.933 1.00 92.44 100 HIS A N 1
ATOM 680 C CA . HIS A 1 100 ? 0.728 10.713 -3.169 1.00 92.44 100 HIS A CA 1
ATOM 681 C C . HIS A 1 100 ? -0.257 11.718 -3.798 1.00 92.44 100 HIS A C 1
ATOM 683 O O . HIS A 1 100 ? -1.162 11.314 -4.529 1.00 92.44 100 HIS A O 1
ATOM 689 N N . ARG A 1 101 ? -0.090 13.031 -3.563 1.00 93.81 101 ARG A N 1
ATOM 690 C CA . ARG A 1 101 ? -0.917 14.067 -4.204 1.00 93.81 101 ARG A CA 1
ATOM 691 C C . ARG A 1 101 ? -0.701 14.076 -5.712 1.00 93.81 101 ARG A C 1
ATOM 693 O O . ARG A 1 101 ? -1.677 14.150 -6.452 1.00 93.81 101 ARG A O 1
ATOM 700 N N . TYR A 1 102 ? 0.546 13.959 -6.158 1.00 96.62 102 TYR A N 1
ATOM 701 C CA . TYR A 1 102 ? 0.861 13.887 -7.580 1.00 96.62 102 TYR A CA 1
ATOM 702 C C . TYR A 1 102 ? 0.203 12.685 -8.246 1.00 96.62 102 TYR A C 1
ATOM 704 O O . TYR A 1 102 ? -0.451 12.814 -9.276 1.00 96.62 102 TYR A O 1
ATOM 712 N N . VAL A 1 103 ? 0.286 11.526 -7.595 1.00 96.75 103 VAL A N 1
ATOM 713 C CA . VAL A 1 103 ? -0.343 10.306 -8.101 1.00 96.75 103 VAL A CA 1
ATOM 714 C C . VAL A 1 103 ? -1.855 10.472 -8.247 1.00 96.75 103 VAL A C 1
ATOM 716 O O . VAL A 1 103 ? -2.408 10.090 -9.274 1.00 96.75 103 VAL A O 1
ATOM 719 N N . ARG A 1 104 ? -2.532 11.101 -7.276 1.00 94.25 104 ARG A N 1
ATOM 720 C CA . ARG A 1 104 ? -3.971 11.402 -7.390 1.00 94.25 104 ARG A CA 1
ATOM 721 C C . ARG A 1 104 ? -4.290 12.271 -8.608 1.00 94.25 104 ARG A C 1
ATOM 723 O O . ARG A 1 104 ? -5.319 12.051 -9.235 1.00 94.25 104 ARG A O 1
ATOM 730 N N . LEU A 1 105 ? -3.420 13.222 -8.953 1.00 94.44 105 LEU A N 1
ATOM 731 C CA . LEU A 1 105 ? -3.587 14.048 -10.153 1.00 94.44 105 LEU A CA 1
ATOM 732 C C . LEU A 1 105 ? -3.401 13.230 -11.435 1.00 94.44 105 LEU A C 1
ATOM 734 O O . LEU A 1 105 ? -4.172 13.412 -12.370 1.00 94.44 105 LEU A O 1
ATOM 738 N N . LEU A 1 106 ? -2.447 12.293 -11.464 1.00 96.50 106 LEU A N 1
ATOM 739 C CA . LEU A 1 106 ? -2.261 11.375 -12.595 1.00 96.50 106 LEU A CA 1
ATOM 740 C C . LEU A 1 106 ? -3.462 10.445 -12.798 1.00 96.50 106 LEU A C 1
ATOM 742 O O . LEU A 1 106 ? -3.788 10.112 -13.934 1.00 96.50 106 LEU A O 1
ATOM 746 N N . ARG A 1 107 ? -4.143 10.041 -11.719 1.00 93.31 107 ARG A N 1
ATOM 747 C CA . ARG A 1 107 ? -5.304 9.142 -11.796 1.00 93.31 107 ARG A CA 1
ATOM 748 C C . ARG A 1 107 ? -6.520 9.730 -12.494 1.00 93.31 107 ARG A C 1
ATOM 750 O O . ARG A 1 107 ? -7.311 8.952 -13.007 1.00 93.31 107 ARG A O 1
ATOM 757 N N . GLY A 1 108 ? -6.660 11.055 -12.538 1.00 90.62 108 GLY A N 1
ATOM 758 C CA . GLY A 1 108 ? -7.734 11.704 -13.295 1.00 90.62 108 GLY A CA 1
ATOM 759 C C . GLY A 1 108 ? -7.714 11.303 -14.778 1.00 90.62 108 GLY A C 1
ATOM 760 O O . GLY A 1 108 ? -8.669 10.692 -15.245 1.00 90.62 108 GLY A O 1
ATOM 761 N N . PRO A 1 109 ? -6.629 11.600 -15.516 1.00 94.12 109 PRO A N 1
ATOM 762 C CA . PRO A 1 109 ? -6.494 11.207 -16.918 1.00 94.12 109 PRO A CA 1
ATOM 763 C C . PRO A 1 109 ? -6.035 9.754 -17.140 1.00 94.12 109 PRO A C 1
ATOM 765 O O . PRO A 1 109 ? -6.207 9.246 -18.244 1.00 94.12 109 PRO A O 1
ATOM 768 N N . LEU A 1 110 ? -5.437 9.084 -16.144 1.00 96.38 110 LEU A N 1
ATOM 769 C CA . LEU A 1 110 ? -4.845 7.739 -16.280 1.00 96.38 110 LEU A CA 1
ATOM 770 C C . LEU A 1 110 ? -5.407 6.743 -15.237 1.00 96.38 110 LEU A C 1
ATOM 772 O O . LEU A 1 110 ? -4.635 6.179 -14.448 1.00 96.38 110 LEU A O 1
ATOM 776 N N . PRO A 1 111 ? -6.734 6.513 -15.186 1.00 92.12 111 PRO A N 1
ATOM 777 C CA . PRO A 1 111 ? -7.351 5.690 -14.143 1.00 92.12 111 PRO A CA 1
ATOM 778 C C . PRO A 1 111 ? -6.863 4.235 -14.179 1.00 92.12 111 PRO A C 1
ATOM 780 O O . PRO A 1 111 ? -6.546 3.674 -13.130 1.00 92.12 111 PRO A O 1
ATOM 783 N N . ASP A 1 112 ? -6.687 3.675 -15.378 1.00 90.25 112 ASP A N 1
ATOM 784 C CA . ASP A 1 112 ? -6.452 2.238 -15.578 1.00 90.25 112 ASP A CA 1
ATOM 785 C C . ASP A 1 112 ? -4.971 1.850 -15.681 1.00 90.25 112 ASP A C 1
ATOM 787 O O . ASP A 1 112 ? -4.632 0.671 -15.780 1.00 90.25 112 ASP A O 1
ATOM 791 N N . VAL A 1 113 ? -4.055 2.824 -15.669 1.00 96.06 113 VAL A N 1
ATOM 792 C CA . VAL A 1 113 ? -2.623 2.537 -15.822 1.00 96.06 113 VAL A CA 1
ATOM 793 C C . VAL A 1 113 ? -2.079 1.894 -14.537 1.00 96.06 113 VAL A C 1
ATOM 795 O O . VAL A 1 113 ? -2.161 2.510 -13.474 1.00 96.06 113 VAL A O 1
ATOM 798 N N . PRO A 1 114 ? -1.468 0.697 -14.576 1.00 96.44 114 PRO A N 1
ATOM 799 C CA . PRO A 1 114 ? -0.831 0.122 -13.395 1.00 96.44 114 PRO A CA 1
ATOM 800 C C . PRO A 1 114 ? 0.397 0.950 -13.007 1.00 96.44 114 PRO A C 1
ATOM 802 O O . PRO A 1 114 ? 1.344 1.066 -13.790 1.00 96.44 114 PRO A O 1
ATOM 805 N N . LEU A 1 115 ? 0.388 1.520 -11.800 1.00 97.56 115 LEU A N 1
ATOM 806 C CA . LEU A 1 115 ? 1.475 2.365 -11.307 1.00 97.56 115 LEU A CA 1
ATOM 807 C C . LEU A 1 115 ? 2.224 1.698 -10.155 1.00 97.56 115 LEU A C 1
ATOM 809 O O . LEU A 1 115 ? 1.631 1.162 -9.213 1.00 97.56 115 LEU A O 1
ATOM 813 N N . TRP A 1 116 ? 3.546 1.815 -10.227 1.00 97.44 116 TRP A N 1
ATOM 814 C CA . TRP A 1 116 ? 4.486 1.591 -9.139 1.00 97.44 116 TRP A CA 1
ATOM 815 C C . TRP A 1 116 ? 5.003 2.952 -8.670 1.00 97.44 116 TRP A C 1
ATOM 817 O O . TRP A 1 116 ? 5.455 3.739 -9.488 1.00 97.44 116 TRP A O 1
ATOM 827 N N . VAL A 1 117 ? 5.025 3.253 -7.373 1.00 96.69 117 VAL A N 1
ATOM 828 C CA . VAL A 1 117 ? 5.667 4.485 -6.858 1.00 96.69 117 VAL A CA 1
ATOM 829 C C . VAL A 1 117 ? 6.974 4.186 -6.135 1.00 96.69 117 VAL A C 1
ATOM 831 O O . VAL A 1 117 ? 7.076 3.199 -5.410 1.00 96.69 117 VAL A O 1
ATOM 834 N N . SER A 1 118 ? 8.005 5.003 -6.345 1.00 94.12 118 SER A N 1
ATOM 835 C CA . SER A 1 118 ? 9.257 4.915 -5.578 1.00 94.12 118 SER A CA 1
ATOM 836 C C . SER A 1 118 ? 10.048 6.222 -5.644 1.00 94.12 118 SER A C 1
ATOM 838 O O . SER A 1 118 ? 9.782 7.073 -6.493 1.00 94.12 118 SER A O 1
ATOM 840 N N . GLY A 1 119 ? 11.046 6.357 -4.771 1.00 91.00 119 GLY A N 1
ATOM 841 C CA . GLY A 1 119 ? 11.785 7.601 -4.546 1.00 91.00 119 GLY A CA 1
ATOM 842 C C . GLY A 1 119 ? 11.340 8.213 -3.225 1.00 91.00 119 GLY A C 1
ATOM 843 O O . GLY A 1 119 ? 10.357 8.942 -3.197 1.00 91.00 119 GLY A O 1
ATOM 844 N N . ASP A 1 120 ? 12.033 7.827 -2.151 1.00 89.75 120 ASP A N 1
ATOM 845 C CA . ASP A 1 120 ? 11.841 8.296 -0.771 1.00 89.75 120 ASP A CA 1
ATOM 846 C C . ASP A 1 120 ? 10.415 8.190 -0.213 1.00 89.75 120 ASP A C 1
ATOM 848 O O . ASP A 1 120 ? 9.920 9.093 0.454 1.00 89.75 120 ASP A O 1
ATOM 852 N N . VAL A 1 121 ? 9.756 7.053 -0.453 1.00 92.44 121 VAL A N 1
ATOM 853 C CA . VAL A 1 121 ? 8.473 6.732 0.188 1.00 92.44 121 VAL A CA 1
ATOM 854 C C . VAL A 1 121 ? 8.706 6.293 1.633 1.00 92.44 121 VAL A C 1
ATOM 856 O O . VAL A 1 121 ? 9.460 5.345 1.879 1.00 92.44 121 VAL A O 1
ATOM 859 N N . ARG A 1 122 ? 8.025 6.938 2.586 1.00 89.88 122 ARG A N 1
ATOM 860 C CA . ARG A 1 122 ? 8.049 6.554 4.005 1.00 89.88 122 ARG A CA 1
ATOM 861 C C . ARG A 1 122 ? 6.948 5.543 4.346 1.00 89.88 122 ARG A C 1
ATOM 863 O O . ARG A 1 122 ? 5.939 5.438 3.649 1.00 89.88 122 ARG A O 1
ATOM 870 N N . LEU A 1 123 ? 7.115 4.804 5.448 1.00 88.88 123 LEU A N 1
ATOM 871 C CA . LEU A 1 123 ? 6.136 3.786 5.869 1.00 88.88 123 LEU A CA 1
ATOM 872 C C . LEU A 1 123 ? 4.770 4.384 6.231 1.00 88.88 123 LEU A C 1
ATOM 874 O O . LEU A 1 123 ? 3.740 3.773 5.958 1.00 88.88 123 LEU A O 1
ATOM 878 N N . ASP A 1 124 ? 4.753 5.580 6.815 1.00 85.00 124 ASP A N 1
ATOM 879 C CA . ASP A 1 124 ? 3.532 6.297 7.194 1.00 85.00 124 ASP A CA 1
ATOM 880 C C . ASP A 1 124 ? 2.759 6.855 5.986 1.00 85.00 124 ASP A C 1
ATOM 882 O O . ASP A 1 124 ? 1.575 7.162 6.101 1.00 85.00 124 ASP A O 1
ATOM 886 N N . GLU A 1 125 ? 3.382 6.915 4.806 1.00 88.75 125 GLU A N 1
ATOM 887 C CA . GLU A 1 125 ? 2.754 7.380 3.563 1.00 88.75 125 GLU A CA 1
ATOM 888 C C . GLU A 1 125 ? 2.100 6.250 2.756 1.00 88.75 125 GLU A C 1
ATOM 890 O O . GLU A 1 125 ? 1.307 6.519 1.851 1.00 88.75 125 GLU A O 1
ATOM 895 N N . ILE A 1 126 ? 2.395 4.983 3.081 1.00 90.00 126 ILE A N 1
ATOM 896 C CA . ILE A 1 126 ? 1.835 3.803 2.400 1.00 90.00 126 ILE A CA 1
ATOM 897 C C . ILE A 1 126 ? 0.302 3.891 2.261 1.00 90.00 126 ILE A C 1
ATOM 899 O O . ILE A 1 126 ? -0.184 3.720 1.138 1.00 90.00 126 ILE A O 1
ATOM 903 N N . PRO A 1 127 ? -0.479 4.221 3.316 1.00 84.38 127 PRO A N 1
ATOM 904 C CA . PRO A 1 127 ? -1.930 4.342 3.190 1.00 84.38 127 PRO A CA 1
ATOM 905 C C . PRO A 1 127 ? -2.369 5.395 2.168 1.00 84.38 127 PRO A C 1
ATOM 907 O O . PRO A 1 127 ? -3.308 5.164 1.408 1.00 84.38 127 PRO A O 1
ATOM 910 N N . ALA A 1 128 ? -1.674 6.533 2.107 1.00 85.69 128 ALA A N 1
ATOM 911 C CA . ALA A 1 128 ? -2.014 7.617 1.193 1.00 85.69 128 ALA A CA 1
ATOM 912 C C . ALA A 1 128 ? -1.746 7.241 -0.274 1.00 85.69 128 ALA A C 1
ATOM 914 O O . ALA A 1 128 ? -2.536 7.595 -1.150 1.00 85.69 128 ALA A O 1
ATOM 915 N N . TYR A 1 129 ? -0.677 6.486 -0.549 1.00 92.81 129 TYR A N 1
ATOM 916 C CA . TYR A 1 129 ? -0.408 5.960 -1.891 1.00 92.81 129 TYR A CA 1
ATOM 917 C C . TYR A 1 129 ? -1.423 4.894 -2.315 1.00 92.81 129 TYR A C 1
ATOM 919 O O . TYR A 1 129 ? -1.891 4.922 -3.453 1.00 92.81 129 TYR A O 1
ATOM 927 N N . LEU A 1 130 ? -1.819 3.992 -1.411 1.00 89.06 130 LEU A N 1
ATOM 928 C CA . LEU A 1 130 ? -2.865 3.009 -1.712 1.00 89.06 130 LEU A CA 1
ATOM 929 C C . LEU A 1 130 ? -4.217 3.684 -1.973 1.00 89.06 130 LEU A C 1
ATOM 931 O O . LEU A 1 130 ? -4.881 3.355 -2.952 1.00 89.06 130 LEU A O 1
ATOM 935 N N . ALA A 1 131 ? -4.588 4.683 -1.167 1.00 84.06 131 ALA A N 1
ATOM 936 C CA . ALA A 1 131 ? -5.793 5.484 -1.388 1.00 84.06 131 ALA A CA 1
ATOM 937 C C . ALA A 1 131 ? -5.743 6.288 -2.701 1.00 84.06 131 ALA A C 1
ATOM 939 O O . ALA A 1 131 ? -6.778 6.574 -3.297 1.00 84.06 131 ALA A O 1
ATOM 940 N N . ALA A 1 132 ? -4.543 6.624 -3.188 1.00 87.81 132 ALA A N 1
ATOM 941 C CA . ALA A 1 132 ? -4.328 7.204 -4.513 1.00 87.81 132 ALA A CA 1
ATOM 942 C C . ALA A 1 132 ? -4.413 6.169 -5.657 1.00 87.81 132 ALA A C 1
ATOM 944 O O . ALA A 1 132 ? -4.109 6.496 -6.803 1.00 87.81 132 ALA A O 1
ATOM 945 N N . GLY A 1 133 ? -4.796 4.922 -5.370 1.00 85.69 133 GLY A N 1
ATOM 946 C CA . GLY A 1 133 ? -4.984 3.868 -6.363 1.00 85.69 133 GLY A CA 1
ATOM 947 C C . GLY A 1 133 ? -3.681 3.272 -6.891 1.00 85.69 133 GLY A C 1
ATOM 948 O O . GLY A 1 133 ? -3.659 2.771 -8.010 1.00 85.69 133 GLY A O 1
ATOM 949 N N . VAL A 1 134 ? -2.570 3.362 -6.156 1.00 92.19 134 VAL A N 1
ATOM 950 C CA . VAL A 1 134 ? -1.294 2.726 -6.534 1.00 92.19 134 VAL A CA 1
ATOM 951 C C . VAL A 1 134 ? -1.350 1.218 -6.293 1.00 92.19 134 VAL A C 1
ATOM 953 O O . VAL A 1 134 ? -1.796 0.777 -5.237 1.00 92.19 134 VAL A O 1
ATOM 956 N N . GLN A 1 135 ? -0.847 0.424 -7.242 1.00 89.19 135 GLN A N 1
ATOM 957 C CA . GLN A 1 135 ? -0.797 -1.038 -7.121 1.00 89.19 135 GLN A CA 1
ATOM 958 C C . GLN A 1 135 ? 0.471 -1.512 -6.399 1.00 89.19 135 GLN A C 1
ATOM 960 O O . GLN A 1 135 ? 0.440 -2.512 -5.683 1.00 89.19 135 GLN A O 1
ATOM 965 N N . LEU A 1 136 ? 1.593 -0.813 -6.602 1.00 94.00 136 LEU A N 1
ATOM 966 C CA . LEU A 1 136 ? 2.919 -1.231 -6.146 1.00 94.00 136 LEU A CA 1
ATOM 967 C C . LEU A 1 136 ? 3.675 -0.066 -5.491 1.00 94.00 136 LEU A C 1
ATOM 969 O O . LEU A 1 136 ? 3.729 1.039 -6.026 1.00 94.00 136 LEU A O 1
ATOM 973 N N . ILE A 1 137 ? 4.296 -0.314 -4.339 1.00 94.62 137 ILE A N 1
ATOM 974 C CA . ILE A 1 137 ? 5.098 0.678 -3.611 1.00 94.62 137 ILE A CA 1
ATOM 975 C C . ILE A 1 137 ? 6.510 0.120 -3.445 1.00 94.62 137 ILE A C 1
ATOM 977 O O . ILE A 1 137 ? 6.709 -0.931 -2.840 1.00 94.62 137 ILE A O 1
ATOM 981 N N . GLY A 1 138 ? 7.496 0.825 -3.993 1.00 93.31 138 GLY A N 1
ATOM 982 C CA . GLY A 1 138 ? 8.907 0.489 -3.855 1.00 93.31 138 GLY A CA 1
ATOM 983 C C . GLY A 1 138 ? 9.523 1.195 -2.660 1.00 93.31 138 GLY A C 1
ATOM 984 O O . GLY A 1 138 ? 9.623 2.421 -2.651 1.00 93.31 138 GLY A O 1
ATOM 985 N N . LEU A 1 139 ? 9.993 0.407 -1.698 1.00 92.19 139 LEU A N 1
ATOM 986 C CA . LEU A 1 139 ? 10.692 0.875 -0.507 1.00 92.19 139 LEU A CA 1
ATOM 987 C C . LEU A 1 139 ? 12.192 0.584 -0.650 1.00 92.19 139 LEU A C 1
ATOM 989 O O . LEU A 1 139 ? 12.576 -0.546 -0.950 1.00 92.19 139 LEU A O 1
ATOM 993 N N . THR A 1 140 ? 13.038 1.599 -0.461 1.00 85.69 140 THR A N 1
ATOM 994 C CA . THR A 1 140 ? 14.501 1.486 -0.597 1.00 85.69 140 THR A CA 1
ATOM 995 C C . THR A 1 140 ? 15.199 1.783 0.731 1.00 85.69 140 THR A C 1
ATOM 997 O O . THR A 1 140 ? 15.325 0.891 1.569 1.00 85.69 140 THR A O 1
ATOM 1000 N N . SER A 1 141 ? 15.599 3.034 0.958 1.00 80.62 141 SER A N 1
ATOM 1001 C CA . SER A 1 141 ? 16.339 3.511 2.135 1.00 80.62 141 SER A CA 1
ATOM 1002 C C . SER A 1 141 ? 15.631 3.203 3.455 1.00 80.62 141 SER A C 1
ATOM 1004 O O . SER A 1 141 ? 16.286 2.932 4.455 1.00 80.62 141 SER A O 1
ATOM 1006 N N . VAL A 1 142 ? 14.298 3.157 3.449 1.00 84.81 142 VAL A N 1
ATOM 1007 C CA . VAL A 1 142 ? 13.486 2.814 4.624 1.00 84.81 142 VAL A CA 1
ATOM 1008 C C . VAL A 1 142 ? 13.520 1.325 4.998 1.00 84.81 142 VAL A C 1
ATOM 1010 O O . VAL A 1 142 ? 13.165 0.982 6.116 1.00 84.81 142 VAL A O 1
ATOM 1013 N N . LEU A 1 143 ? 13.943 0.421 4.104 1.00 82.44 143 LEU A N 1
ATOM 1014 C CA . LEU A 1 143 ? 14.104 -1.012 4.412 1.00 82.44 143 LEU A CA 1
ATOM 1015 C C . LEU A 1 143 ? 15.571 -1.415 4.563 1.00 82.44 143 LEU A C 1
ATOM 1017 O O . LEU A 1 143 ? 15.913 -2.195 5.456 1.00 82.44 143 LEU A O 1
ATOM 1021 N N . ALA A 1 144 ? 16.437 -0.877 3.710 1.00 77.56 144 ALA A N 1
ATOM 1022 C CA . ALA A 1 144 ? 17.856 -1.197 3.666 1.00 77.56 144 ALA A CA 1
ATOM 1023 C C . ALA A 1 144 ? 18.689 0.094 3.576 1.00 77.56 144 ALA A C 1
ATOM 1025 O O . ALA A 1 144 ? 19.266 0.377 2.522 1.00 77.56 144 ALA A O 1
ATOM 1026 N N . PRO A 1 145 ? 18.736 0.905 4.650 1.00 77.81 145 PRO A N 1
ATOM 1027 C CA . PRO A 1 145 ? 19.669 2.019 4.713 1.00 77.81 145 PRO A CA 1
ATOM 1028 C C . PRO A 1 145 ? 21.113 1.485 4.655 1.00 77.81 145 PRO A C 1
ATOM 1030 O O . PRO A 1 145 ? 21.348 0.327 5.022 1.00 77.81 145 PRO A O 1
ATOM 1033 N N . PRO A 1 146 ? 22.093 2.302 4.222 1.00 70.56 146 PRO A N 1
ATOM 1034 C CA . PRO A 1 146 ? 23.507 1.958 4.352 1.00 70.56 146 PRO A CA 1
ATOM 1035 C C . PRO A 1 146 ? 23.798 1.493 5.786 1.00 70.56 146 PRO A C 1
ATOM 1037 O O . PRO A 1 146 ? 23.302 2.110 6.732 1.00 70.56 146 PRO A O 1
ATOM 1040 N N . ALA A 1 147 ? 24.513 0.372 5.924 1.00 64.19 147 ALA A N 1
ATOM 1041 C CA . ALA A 1 147 ? 24.668 -0.363 7.180 1.00 64.19 147 ALA A CA 1
ATOM 1042 C C . ALA A 1 147 ? 25.123 0.548 8.334 1.00 64.19 147 ALA A C 1
ATOM 1044 O O . ALA A 1 147 ? 26.121 1.253 8.209 1.00 64.19 147 ALA A O 1
ATOM 1045 N N . GLN A 1 148 ? 24.385 0.522 9.446 1.00 62.94 148 GLN A N 1
ATOM 1046 C CA . GLN A 1 148 ? 24.603 1.409 10.599 1.00 62.94 148 GLN A CA 1
ATOM 1047 C C . GLN A 1 148 ? 24.706 0.663 11.938 1.00 62.94 148 GLN A C 1
ATOM 1049 O O . GLN A 1 148 ? 24.932 1.297 12.964 1.00 62.94 148 GLN A O 1
ATOM 1054 N N . THR A 1 149 ? 24.542 -0.664 11.960 1.00 71.62 149 THR A N 1
ATOM 1055 C CA . THR A 1 149 ? 24.388 -1.426 13.210 1.00 71.62 149 THR A CA 1
ATOM 1056 C C . THR A 1 149 ? 25.126 -2.764 13.184 1.00 71.62 149 THR A C 1
ATOM 1058 O O . THR A 1 149 ? 25.557 -3.246 12.133 1.00 71.62 149 THR A O 1
ATOM 1061 N N . SER A 1 150 ? 25.272 -3.363 14.369 1.00 80.81 150 SER A N 1
ATOM 1062 C CA . SER A 1 150 ? 25.901 -4.670 14.583 1.00 80.81 150 SER A CA 1
ATOM 1063 C C . SER A 1 150 ? 25.044 -5.863 14.127 1.00 80.81 150 SER A C 1
ATOM 1065 O O . SER A 1 150 ? 25.607 -6.929 13.884 1.00 80.81 150 SER A O 1
ATOM 1067 N N . ASP A 1 151 ? 23.722 -5.699 13.960 1.00 86.88 151 ASP A N 1
ATOM 1068 C CA . ASP A 1 151 ? 22.808 -6.718 13.412 1.00 86.88 151 ASP A CA 1
ATOM 1069 C C . ASP A 1 151 ? 21.968 -6.172 12.236 1.00 86.88 151 ASP A C 1
ATOM 1071 O O . ASP A 1 151 ? 20.773 -5.886 12.365 1.00 86.88 151 ASP A O 1
ATOM 1075 N N . PRO A 1 152 ? 22.556 -6.072 11.034 1.00 82.19 152 PRO A N 1
ATOM 1076 C CA . PRO A 1 152 ? 21.856 -5.545 9.865 1.00 82.19 152 PRO A CA 1
ATOM 1077 C C . PRO A 1 152 ? 20.680 -6.425 9.406 1.00 82.19 152 PRO A C 1
ATOM 1079 O O . PRO A 1 152 ? 19.781 -5.937 8.714 1.00 82.19 152 PRO A O 1
ATOM 1082 N N . ARG A 1 153 ? 20.667 -7.722 9.754 1.00 83.94 153 ARG A N 1
ATOM 1083 C CA . ARG A 1 153 ? 19.597 -8.649 9.350 1.00 83.94 153 ARG A CA 1
ATOM 1084 C C . ARG A 1 153 ? 18.373 -8.507 10.247 1.00 83.94 153 ARG A C 1
ATOM 1086 O O . ARG A 1 153 ? 17.264 -8.444 9.713 1.00 83.94 153 ARG A O 1
ATOM 1093 N N . GLY A 1 154 ? 18.563 -8.451 11.566 1.00 86.88 154 GLY A N 1
ATOM 1094 C CA . GLY A 1 154 ? 17.486 -8.190 12.523 1.00 86.88 154 GLY A CA 1
ATOM 1095 C C . GLY A 1 154 ? 16.792 -6.865 12.225 1.00 86.88 154 GLY A C 1
ATOM 1096 O O . GLY A 1 154 ? 15.572 -6.813 12.073 1.00 86.88 154 GLY A O 1
ATOM 1097 N N . ASP A 1 155 ? 17.588 -5.835 11.973 1.00 85.50 155 ASP A N 1
ATOM 1098 C CA . ASP A 1 155 ? 17.147 -4.509 11.556 1.00 85.50 155 ASP A CA 1
ATOM 1099 C C . ASP A 1 155 ? 16.301 -4.510 10.272 1.00 85.50 155 ASP A C 1
ATOM 1101 O O . ASP A 1 155 ? 15.224 -3.909 10.213 1.00 85.50 155 ASP A O 1
ATOM 1105 N N . ALA A 1 156 ? 16.766 -5.197 9.223 1.00 85.69 156 ALA A N 1
ATOM 1106 C CA . ALA A 1 156 ? 16.016 -5.313 7.974 1.00 85.69 156 ALA A CA 1
ATOM 1107 C C . ALA A 1 156 ? 14.689 -6.057 8.180 1.00 85.69 156 ALA A C 1
ATOM 1109 O O . ALA A 1 156 ? 13.666 -5.666 7.614 1.00 85.69 156 ALA A O 1
ATOM 1110 N N . ARG A 1 157 ? 14.685 -7.097 9.024 1.00 88.00 157 ARG A N 1
ATOM 1111 C CA . ARG A 1 157 ? 13.474 -7.849 9.371 1.00 88.00 157 ARG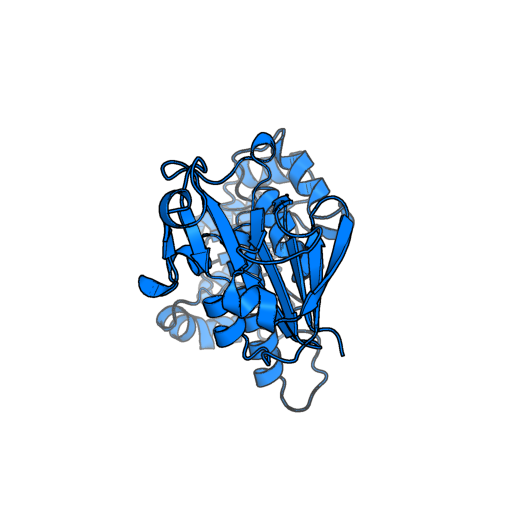 A CA 1
ATOM 1112 C C . ARG A 1 157 ? 12.474 -6.984 10.138 1.00 88.00 157 ARG A C 1
ATOM 1114 O O . ARG A 1 157 ? 11.291 -7.028 9.809 1.00 88.00 157 ARG A O 1
ATOM 1121 N N . ALA A 1 158 ? 12.932 -6.183 11.099 1.00 87.75 158 ALA A N 1
ATOM 1122 C CA . ALA A 1 158 ? 12.082 -5.261 11.850 1.00 87.75 158 ALA A CA 1
ATOM 1123 C C . ALA A 1 158 ? 11.419 -4.225 10.926 1.00 87.75 158 ALA A C 1
ATOM 1125 O O . ALA A 1 158 ? 10.200 -4.055 10.955 1.00 87.75 158 ALA A O 1
ATOM 1126 N N . ARG A 1 159 ? 12.193 -3.601 10.026 1.00 88.75 159 ARG A N 1
ATOM 1127 C CA . ARG A 1 159 ? 11.663 -2.623 9.056 1.00 88.75 159 ARG A CA 1
ATOM 1128 C C . ARG A 1 159 ? 10.700 -3.252 8.048 1.00 88.75 159 ARG A C 1
ATOM 1130 O O . ARG A 1 159 ? 9.674 -2.654 7.731 1.00 88.75 159 ARG A O 1
ATOM 1137 N N . ALA A 1 160 ? 10.984 -4.470 7.581 1.00 90.00 160 ALA A N 1
ATOM 1138 C CA . ALA A 1 160 ? 10.065 -5.219 6.723 1.00 90.00 160 ALA A CA 1
ATOM 1139 C C . ALA A 1 160 ? 8.750 -5.555 7.447 1.00 90.00 160 ALA A C 1
ATOM 1141 O O . ALA A 1 160 ? 7.681 -5.405 6.858 1.00 90.00 160 ALA A O 1
ATOM 1142 N N . GLY A 1 161 ? 8.815 -5.945 8.726 1.00 89.75 161 GLY A N 1
ATOM 1143 C CA . GLY A 1 161 ? 7.637 -6.146 9.575 1.00 89.75 161 GLY A CA 1
ATOM 1144 C C . GLY A 1 161 ? 6.782 -4.883 9.676 1.00 89.75 161 GLY A C 1
ATOM 1145 O O . GLY A 1 161 ? 5.603 -4.918 9.335 1.00 89.75 161 GLY A O 1
ATOM 1146 N N . ALA A 1 162 ? 7.394 -3.745 10.010 1.00 87.12 162 ALA A N 1
ATOM 1147 C CA . ALA A 1 162 ? 6.699 -2.459 10.092 1.00 87.12 162 ALA A CA 1
ATOM 1148 C C . ALA A 1 162 ? 6.039 -2.043 8.759 1.00 87.12 162 ALA A C 1
ATOM 1150 O O . ALA A 1 162 ? 4.930 -1.502 8.750 1.00 87.12 162 ALA A O 1
ATOM 1151 N N . ALA A 1 163 ? 6.685 -2.320 7.621 1.00 88.94 163 ALA A N 1
ATOM 1152 C CA . ALA A 1 163 ? 6.111 -2.070 6.299 1.00 88.94 163 ALA A CA 1
ATOM 1153 C C . ALA A 1 163 ? 4.899 -2.971 6.000 1.00 88.94 163 ALA A C 1
ATOM 1155 O O . ALA A 1 163 ? 3.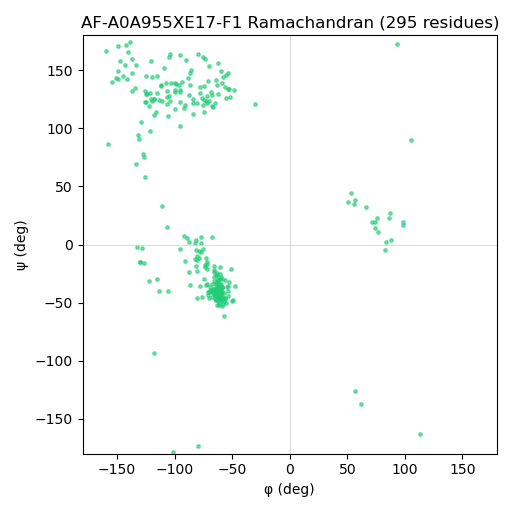893 -2.492 5.472 1.00 88.94 163 ALA A O 1
ATOM 1156 N N . LEU A 1 164 ? 4.972 -4.259 6.352 1.00 88.75 164 LEU A N 1
ATOM 1157 C CA . LEU A 1 164 ? 3.856 -5.198 6.201 1.00 88.75 164 LEU A CA 1
ATOM 1158 C C . LEU A 1 164 ? 2.672 -4.819 7.092 1.00 88.75 164 LEU A C 1
ATOM 1160 O O . LEU A 1 164 ? 1.530 -4.886 6.643 1.00 88.75 164 LEU A O 1
ATOM 1164 N N . GLU A 1 165 ? 2.930 -4.368 8.316 1.00 83.88 165 GLU A N 1
ATOM 1165 C CA . GLU A 1 165 ? 1.887 -3.848 9.198 1.00 83.88 165 GLU A CA 1
ATOM 1166 C C . GLU A 1 165 ? 1.232 -2.587 8.626 1.00 83.88 165 GLU A C 1
ATOM 1168 O O . GLU A 1 165 ? 0.007 -2.485 8.608 1.00 83.88 165 GLU A O 1
ATOM 1173 N N . ALA A 1 166 ? 2.021 -1.637 8.111 1.00 82.25 166 ALA A N 1
ATOM 1174 C CA . ALA A 1 166 ? 1.491 -0.434 7.471 1.00 82.25 166 ALA A CA 1
ATOM 1175 C C . ALA A 1 166 ? 0.620 -0.773 6.250 1.00 82.25 166 ALA A C 1
ATOM 1177 O O . ALA A 1 166 ? -0.452 -0.192 6.076 1.00 82.25 166 ALA A O 1
ATOM 1178 N N . LEU A 1 167 ? 1.042 -1.752 5.442 1.00 84.75 167 LEU A N 1
ATOM 1179 C CA . LEU A 1 167 ? 0.259 -2.272 4.323 1.00 84.75 167 LEU A CA 1
ATOM 1180 C C . LEU A 1 167 ? -1.032 -2.961 4.792 1.00 84.75 167 LEU A C 1
ATOM 1182 O O . LEU A 1 167 ? -2.082 -2.757 4.183 1.00 84.75 167 LEU A O 1
ATOM 1186 N N . GLY A 1 168 ? -0.963 -3.765 5.856 1.00 79.62 168 GLY A N 1
ATOM 1187 C CA . GLY A 1 168 ? -2.117 -4.428 6.467 1.00 79.62 168 GLY A CA 1
ATOM 1188 C C . GLY A 1 168 ? -3.164 -3.418 6.926 1.00 79.62 168 GLY A C 1
ATOM 1189 O O . GLY A 1 168 ? -4.300 -3.467 6.457 1.00 79.62 168 GLY A O 1
ATOM 1190 N N . ARG A 1 169 ? -2.743 -2.424 7.719 1.00 71.38 169 ARG A N 1
ATOM 1191 C CA . ARG A 1 169 ? -3.598 -1.315 8.171 1.00 71.38 169 ARG A CA 1
ATOM 1192 C C . ARG A 1 169 ? -4.229 -0.567 6.999 1.00 71.38 169 ARG A C 1
ATOM 1194 O O . ARG A 1 169 ? -5.430 -0.335 6.980 1.00 71.38 169 ARG A O 1
ATOM 1201 N N . ALA A 1 170 ? -3.437 -0.226 5.984 1.00 74.00 170 ALA A N 1
ATOM 1202 C CA . ALA A 1 170 ? -3.938 0.493 4.816 1.00 74.00 170 ALA A CA 1
ATOM 1203 C C . ALA A 1 170 ? -5.004 -0.295 4.031 1.00 74.00 170 ALA A C 1
ATOM 1205 O O . ALA A 1 170 ? -5.950 0.301 3.522 1.00 74.00 170 ALA A O 1
ATOM 1206 N N . ARG A 1 171 ? -4.866 -1.625 3.938 1.00 71.56 171 ARG A N 1
ATOM 1207 C CA . ARG A 1 171 ? -5.841 -2.510 3.277 1.00 71.56 171 ARG A CA 1
ATOM 1208 C C . ARG A 1 171 ? -7.109 -2.728 4.097 1.00 71.56 171 ARG A C 1
ATOM 1210 O O . ARG A 1 171 ? -8.162 -2.967 3.515 1.00 71.56 171 ARG A O 1
ATOM 1217 N N . GLU A 1 172 ? -7.013 -2.670 5.419 1.00 67.88 172 GLU A N 1
ATOM 1218 C CA . GLU A 1 172 ? -8.157 -2.814 6.326 1.00 67.88 172 GLU A CA 1
ATOM 1219 C C . GLU A 1 172 ? -8.972 -1.511 6.461 1.00 67.88 172 GLU A C 1
ATOM 1221 O O . GLU A 1 172 ? -10.126 -1.554 6.891 1.00 67.88 172 GLU A O 1
ATOM 1226 N N . GLY A 1 173 ? -8.421 -0.380 6.002 1.00 64.75 173 GLY A N 1
ATOM 1227 C CA . GLY A 1 173 ? -9.015 0.954 6.103 1.00 64.75 173 GLY A CA 1
ATOM 1228 C C . GLY A 1 173 ? -8.538 1.708 7.349 1.00 64.75 173 GLY A C 1
ATOM 1229 O O . GLY A 1 173 ? -7.827 1.165 8.190 1.00 64.75 173 GLY A O 1
ATOM 1230 N N . ALA A 1 174 ? -8.896 2.992 7.476 1.00 69.19 174 ALA A N 1
ATOM 1231 C CA . ALA A 1 174 ? -8.564 3.756 8.681 1.00 69.19 174 ALA A CA 1
ATOM 1232 C C . ALA A 1 174 ? -9.182 3.084 9.925 1.00 69.19 174 ALA A C 1
ATOM 1234 O O . ALA A 1 174 ? -10.338 2.649 9.847 1.00 69.19 174 ALA A O 1
ATOM 1235 N N . PRO A 1 175 ? -8.463 3.014 11.065 1.00 82.62 175 PRO A N 1
ATOM 1236 C CA . PRO A 1 175 ? -9.017 2.423 12.272 1.00 82.62 175 PRO A CA 1
ATOM 1237 C C . PRO A 1 175 ? -10.300 3.150 12.671 1.00 82.62 175 PRO A C 1
ATOM 1239 O O . PRO A 1 175 ? -10.436 4.371 12.519 1.00 82.62 175 PRO A O 1
ATOM 1242 N N . LEU A 1 176 ? -11.252 2.379 13.188 1.00 88.12 176 LEU A N 1
ATOM 1243 C CA . LEU A 1 176 ? -12.446 2.952 13.785 1.00 88.12 176 LEU A CA 1
ATOM 1244 C C . LEU A 1 176 ? -12.073 3.625 15.110 1.00 88.12 176 LEU A C 1
ATOM 1246 O O . LEU A 1 176 ? -12.555 4.725 15.373 1.00 88.12 176 LEU A O 1
ATOM 1250 N N . LEU A 1 177 ? -11.190 2.981 15.883 1.00 92.38 177 LEU A N 1
ATOM 1251 C CA . LEU A 1 177 ? -10.716 3.402 17.199 1.00 92.38 177 LEU A CA 1
ATOM 1252 C C . LEU A 1 177 ? -9.218 3.105 17.364 1.00 92.38 177 LEU A C 1
ATOM 1254 O O . LEU A 1 177 ? -8.747 2.053 16.940 1.00 92.38 177 LEU A O 1
ATOM 1258 N N . VAL A 1 178 ? -8.482 3.995 18.026 1.00 93.31 178 VAL A N 1
ATOM 1259 C CA . VAL A 1 178 ? -7.082 3.795 18.426 1.00 93.31 178 VAL A CA 1
ATOM 1260 C C . VAL A 1 178 ? -6.989 3.732 19.951 1.00 93.31 178 VAL A C 1
ATOM 1262 O O . VAL A 1 178 ? -7.409 4.662 20.632 1.00 93.31 178 VAL A O 1
ATOM 1265 N N . LEU A 1 179 ? -6.418 2.660 20.503 1.00 94.62 179 LEU A N 1
ATOM 1266 C CA . LEU A 1 179 ? -6.025 2.592 21.915 1.00 94.62 179 LEU A CA 1
ATOM 1267 C C . LEU A 1 179 ? -4.544 2.952 22.068 1.00 94.62 179 LEU A C 1
ATOM 1269 O O . LEU A 1 179 ? -3.696 2.398 21.368 1.00 94.62 179 LEU A O 1
ATOM 1273 N N . ARG A 1 180 ? -4.221 3.842 23.007 1.00 94.19 180 ARG A N 1
ATOM 1274 C CA . ARG A 1 180 ? -2.845 4.227 23.349 1.00 94.19 180 ARG A CA 1
ATOM 1275 C C . ARG A 1 180 ? -2.526 3.865 24.794 1.00 94.19 180 ARG A C 1
ATOM 1277 O O . ARG A 1 180 ? -3.241 4.286 25.701 1.00 94.19 180 ARG A O 1
ATOM 1284 N N . VAL A 1 181 ? -1.448 3.111 24.997 1.00 90.75 181 VAL A N 1
ATOM 1285 C CA . VAL A 1 181 ? -0.992 2.614 26.305 1.00 90.75 181 VAL A CA 1
ATOM 1286 C C . VAL A 1 181 ? 0.503 2.892 26.431 1.00 90.75 181 VAL A C 1
ATOM 1288 O O . VAL A 1 181 ? 1.328 2.137 25.917 1.00 90.75 181 VAL A O 1
ATOM 1291 N N . GLY A 1 182 ? 0.858 4.019 27.052 1.00 86.56 182 GLY A N 1
ATOM 1292 C CA . GLY A 1 182 ? 2.223 4.545 26.963 1.00 86.56 182 GLY A CA 1
ATOM 1293 C C . GLY A 1 182 ? 2.617 4.766 25.498 1.00 86.56 182 GLY A C 1
ATOM 1294 O O . GLY A 1 182 ? 1.873 5.398 24.747 1.00 86.56 182 GLY A O 1
ATOM 1295 N N . ASP A 1 183 ? 3.739 4.182 25.078 1.00 82.38 183 ASP A N 1
ATOM 1296 C CA . ASP A 1 183 ? 4.217 4.237 23.688 1.00 82.38 183 ASP A CA 1
ATOM 1297 C C . ASP A 1 183 ? 3.521 3.231 22.756 1.00 82.38 183 ASP A C 1
ATOM 1299 O O . ASP A 1 183 ? 3.688 3.281 21.534 1.00 82.38 183 ASP A O 1
ATOM 1303 N N . GLN A 1 184 ? 2.731 2.300 23.302 1.00 84.56 184 GLN A N 1
ATOM 1304 C CA . GLN A 1 184 ? 2.017 1.321 22.492 1.00 84.56 184 GLN A CA 1
ATOM 1305 C C . GLN A 1 184 ? 0.778 1.940 21.850 1.00 84.56 184 GLN A C 1
ATOM 1307 O O . GLN A 1 184 ? -0.024 2.618 22.496 1.00 84.56 184 GLN A O 1
ATOM 1312 N N . ARG A 1 185 ? 0.593 1.639 20.564 1.00 88.56 185 ARG A N 1
ATOM 1313 C CA . ARG A 1 185 ? -0.579 2.012 19.774 1.00 88.56 185 ARG A CA 1
ATOM 1314 C C . ARG A 1 185 ? -1.254 0.754 19.243 1.00 88.56 185 ARG A C 1
ATOM 1316 O O . ARG A 1 185 ? -0.623 -0.035 18.545 1.00 88.56 185 ARG A O 1
ATO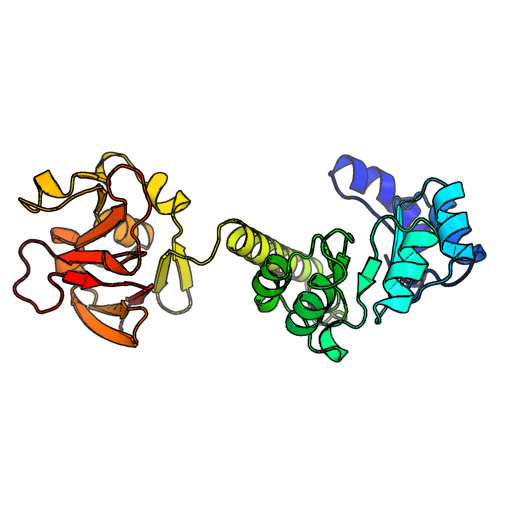M 1323 N N . VAL A 1 186 ? -2.541 0.606 19.531 1.00 89.25 186 VAL A N 1
ATOM 1324 C CA . VAL A 1 186 ? -3.378 -0.506 19.075 1.00 89.25 186 VAL A CA 1
ATOM 1325 C C . VAL A 1 186 ? -4.499 0.049 18.203 1.00 89.25 186 VAL A C 1
ATOM 1327 O O . VAL A 1 186 ? -5.388 0.747 18.686 1.00 89.25 186 VAL A O 1
ATOM 1330 N N . ASP A 1 187 ? -4.455 -0.258 16.911 1.00 87.62 187 ASP A N 1
ATOM 1331 C CA . ASP A 1 187 ? -5.478 0.145 15.947 1.00 87.62 187 ASP A CA 1
ATOM 1332 C C . ASP A 1 187 ? -6.609 -0.900 15.920 1.00 87.62 187 ASP A C 1
ATOM 1334 O O . ASP A 1 187 ? -6.358 -2.095 15.769 1.00 87.62 187 ASP A O 1
ATOM 1338 N N . ILE A 1 188 ? -7.859 -0.455 16.067 1.00 89.81 188 ILE A N 1
ATOM 1339 C CA . ILE A 1 188 ? -9.051 -1.311 16.086 1.00 89.81 188 ILE A CA 1
ATOM 1340 C C . ILE A 1 188 ? -9.933 -0.969 14.887 1.00 89.81 188 ILE A C 1
ATOM 1342 O O . ILE A 1 188 ? -10.510 0.120 14.801 1.00 89.81 188 ILE A O 1
ATOM 1346 N N . GLY A 1 189 ? -10.062 -1.921 13.9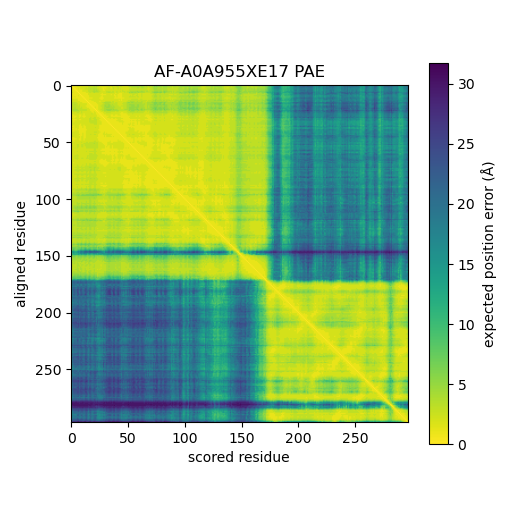66 1.00 87.19 189 GLY A N 1
ATOM 1347 C CA . GLY A 1 189 ? -10.954 -1.853 12.817 1.00 87.19 189 GLY A CA 1
ATOM 1348 C C . GLY A 1 189 ? -12.237 -2.667 12.997 1.00 87.19 189 GLY A C 1
ATOM 1349 O O . GLY A 1 189 ? -12.497 -3.308 14.018 1.00 87.19 189 GLY A O 1
ATOM 1350 N N . LEU A 1 190 ? -13.067 -2.660 11.951 1.00 82.62 190 LEU A N 1
ATOM 1351 C CA . LEU A 1 190 ? -14.338 -3.395 11.905 1.00 82.62 190 LEU A CA 1
ATOM 1352 C C . LEU A 1 190 ? -14.139 -4.912 12.063 1.00 82.62 190 LEU A C 1
ATOM 1354 O O . LEU A 1 190 ? -14.962 -5.609 12.654 1.00 82.62 190 LEU A O 1
ATOM 1358 N N . LYS A 1 191 ? -13.047 -5.432 11.501 1.00 82.81 191 LYS A N 1
ATOM 1359 C CA . LYS A 1 191 ? -12.700 -6.854 11.508 1.00 82.81 191 LYS A CA 1
ATOM 1360 C C . LYS A 1 191 ? -12.300 -7.317 12.906 1.00 82.81 191 LYS A C 1
ATOM 1362 O O . LYS A 1 191 ? -12.725 -8.391 13.324 1.00 82.81 191 LYS A O 1
ATOM 1367 N N . GLU A 1 192 ? -11.555 -6.496 13.637 1.00 87.31 192 GLU A N 1
ATOM 1368 C CA . GLU A 1 192 ? -11.147 -6.739 15.022 1.00 87.31 192 GLU A CA 1
ATOM 1369 C C . GLU A 1 192 ? -12.377 -6.747 15.926 1.00 87.31 192 GLU A C 1
ATOM 1371 O O . GLU A 1 192 ? -12.568 -7.704 16.675 1.00 87.31 192 GLU A O 1
ATOM 1376 N N . LEU A 1 193 ? -13.271 -5.757 15.777 1.00 88.00 193 LEU A N 1
ATOM 1377 C CA . LEU A 1 193 ? -14.542 -5.730 16.506 1.00 88.00 193 LEU A CA 1
ATOM 1378 C C . LEU A 1 193 ? -15.365 -7.000 16.253 1.00 88.00 193 LEU A C 1
ATOM 1380 O O . LEU A 1 193 ? -15.835 -7.624 17.201 1.00 88.00 193 LEU A O 1
ATOM 1384 N N . ARG A 1 194 ? -15.491 -7.435 14.992 1.00 86.94 194 ARG A N 1
ATOM 1385 C CA . ARG A 1 194 ? -16.231 -8.654 14.612 1.00 86.94 194 ARG A CA 1
ATOM 1386 C C . ARG A 1 194 ? -15.609 -9.950 15.138 1.00 86.94 194 ARG A C 1
ATOM 1388 O O . ARG A 1 194 ? -16.333 -10.920 15.327 1.00 86.94 194 ARG A O 1
ATOM 1395 N N . ARG A 1 195 ? -14.292 -9.986 15.358 1.00 89.12 195 ARG A N 1
ATOM 1396 C CA . ARG A 1 195 ? -13.560 -11.169 15.849 1.00 89.12 195 ARG A CA 1
ATOM 1397 C C . ARG A 1 195 ? -13.617 -11.349 17.362 1.00 89.12 195 ARG A C 1
ATOM 1399 O O . ARG A 1 195 ? -13.218 -12.408 17.844 1.00 89.12 195 ARG A O 1
ATOM 1406 N N . LEU A 1 196 ? -14.075 -10.344 18.108 1.00 89.50 196 LEU A N 1
ATOM 1407 C CA . LEU A 1 196 ? -14.223 -10.470 19.555 1.00 89.50 196 LEU A CA 1
ATOM 1408 C C . LEU A 1 196 ? -15.190 -11.613 19.912 1.00 89.50 196 LEU A C 1
ATOM 1410 O O . LEU A 1 196 ? -16.121 -11.878 19.145 1.00 89.50 196 LEU A O 1
ATOM 1414 N N . PRO A 1 197 ? -14.993 -12.285 21.066 1.00 90.31 197 PRO A N 1
ATOM 1415 C CA . PRO A 1 197 ? -15.843 -13.394 21.492 1.00 90.31 197 PRO A CA 1
ATOM 1416 C C . PRO A 1 197 ? -17.321 -13.003 21.495 1.00 90.31 197 PRO A C 1
ATOM 1418 O O . PRO A 1 197 ? -17.648 -11.869 21.832 1.00 90.31 197 PRO A O 1
ATOM 1421 N N . GLY A 1 198 ? -18.224 -13.947 21.211 1.00 90.44 198 GLY A N 1
ATOM 1422 C CA . GLY A 1 198 ? -19.672 -13.684 21.181 1.00 90.44 198 GLY A CA 1
ATOM 1423 C C . GLY A 1 198 ? -20.211 -13.017 22.454 1.00 90.44 198 GLY A C 1
ATOM 1424 O O . GLY A 1 198 ? -21.087 -12.165 22.370 1.00 90.44 198 GLY A O 1
ATOM 1425 N N . SER A 1 199 ? -19.620 -13.310 23.618 1.00 91.06 199 SER A N 1
ATOM 1426 C CA . SER A 1 199 ? -19.956 -12.681 24.905 1.00 91.06 199 SER A CA 1
ATOM 1427 C C . SER A 1 199 ? -19.630 -11.182 24.990 1.00 91.06 199 SER A C 1
ATOM 1429 O O . SER A 1 199 ? -20.162 -10.482 25.854 1.00 91.06 199 SER A O 1
ATOM 1431 N N . ALA A 1 200 ? -18.762 -10.675 24.113 1.00 93.81 200 ALA A N 1
ATOM 1432 C CA . ALA A 1 200 ? -18.467 -9.255 23.993 1.00 93.81 200 ALA A CA 1
ATOM 1433 C C . ALA A 1 200 ? -19.533 -8.509 23.180 1.00 93.81 200 ALA A C 1
ATOM 1435 O O . ALA A 1 200 ? -19.666 -7.300 23.348 1.00 93.81 200 ALA A O 1
ATOM 1436 N N . HIS A 1 201 ? -20.292 -9.193 22.322 1.00 94.06 201 HIS A N 1
ATOM 1437 C CA . HIS A 1 201 ? -21.311 -8.576 21.472 1.00 94.06 201 HIS A CA 1
ATOM 1438 C C . HIS A 1 201 ? -22.655 -8.507 22.190 1.00 94.06 201 HIS A C 1
ATOM 1440 O O . HIS A 1 201 ? -23.029 -9.401 22.948 1.00 94.06 201 HIS A O 1
ATOM 1446 N N . THR A 1 202 ? -23.400 -7.430 21.960 1.00 93.19 202 THR A N 1
ATOM 1447 C CA . THR A 1 202 ? -24.734 -7.255 22.532 1.00 93.19 202 THR A CA 1
ATOM 1448 C C . THR A 1 202 ? -25.616 -6.424 21.603 1.00 93.19 202 THR A C 1
ATOM 1450 O O . THR A 1 202 ? -25.141 -5.482 20.964 1.00 93.19 202 THR A O 1
ATOM 1453 N N . ALA A 1 203 ? -26.897 -6.784 21.519 1.00 92.25 203 ALA A N 1
ATOM 1454 C CA . ALA A 1 203 ? -27.903 -5.934 20.893 1.00 92.25 203 ALA A CA 1
ATOM 1455 C C . ALA A 1 203 ? -28.109 -4.694 21.768 1.00 92.25 203 ALA A C 1
ATOM 1457 O O . ALA A 1 203 ? -28.261 -4.815 22.988 1.00 92.25 203 ALA A O 1
ATOM 1458 N N . LEU A 1 204 ? -28.091 -3.508 21.167 1.00 90.38 204 LEU A N 1
ATOM 1459 C CA . LEU A 1 204 ? -28.215 -2.261 21.913 1.00 90.38 204 LEU A CA 1
ATOM 1460 C C . LEU A 1 204 ? -29.565 -2.144 22.591 1.00 90.38 204 LEU A C 1
ATOM 1462 O O . LEU A 1 204 ? -29.604 -1.718 23.736 1.00 90.38 204 LEU A O 1
ATOM 1466 N N . GLU A 1 205 ? -30.641 -2.593 21.955 1.00 90.44 205 GLU A N 1
ATOM 1467 C CA . GLU A 1 205 ? -31.997 -2.531 22.498 1.00 90.44 205 GLU A CA 1
ATOM 1468 C C . GLU A 1 205 ? -32.123 -3.310 23.811 1.00 90.44 205 GLU A C 1
ATOM 1470 O O . GLU A 1 205 ? -32.918 -2.938 24.671 1.00 90.44 205 GLU A O 1
ATOM 1475 N N . ALA A 1 206 ? -31.323 -4.370 23.981 1.00 88.62 206 ALA A N 1
ATOM 1476 C CA . ALA A 1 206 ? -31.323 -5.198 25.184 1.00 88.62 206 ALA A CA 1
ATOM 1477 C C . ALA A 1 206 ? -30.708 -4.488 26.401 1.00 88.62 206 ALA A C 1
ATOM 1479 O O . ALA A 1 206 ? -30.963 -4.888 27.535 1.00 88.62 206 ALA A O 1
ATOM 1480 N N . VAL A 1 207 ? -29.889 -3.456 26.178 1.00 89.12 207 VAL A N 1
ATOM 1481 C CA . VAL A 1 207 ? -29.197 -2.711 27.245 1.00 89.12 207 VAL A CA 1
ATOM 1482 C C . VAL A 1 207 ? -29.667 -1.252 27.324 1.00 89.12 207 VAL A C 1
ATOM 1484 O O . VAL A 1 207 ? -29.679 -0.655 28.395 1.00 89.12 207 VAL A O 1
ATOM 1487 N N . LEU A 1 208 ? -30.082 -0.681 26.196 1.00 87.50 208 LEU A N 1
ATOM 1488 C CA . LEU A 1 208 ? -30.537 0.690 26.008 1.00 87.50 208 LEU A CA 1
ATOM 1489 C C . LEU A 1 208 ? -31.866 0.675 25.231 1.00 87.50 208 LEU A C 1
ATOM 1491 O O . LEU A 1 208 ? -31.865 0.718 23.995 1.00 87.50 208 LEU A O 1
ATOM 1495 N N . PRO A 1 209 ? -33.014 0.630 25.932 1.00 85.94 209 PRO A N 1
ATOM 1496 C CA . PRO A 1 209 ? -34.327 0.603 25.297 1.00 85.94 209 PRO A CA 1
ATOM 1497 C C . PRO A 1 209 ? -34.511 1.739 24.281 1.00 85.94 209 PRO A C 1
ATOM 1499 O O . PRO A 1 209 ? -34.181 2.896 24.545 1.00 85.94 209 PRO A O 1
ATOM 1502 N N . GLY A 1 210 ? -35.030 1.403 23.098 1.00 85.50 210 GLY A N 1
ATOM 1503 C CA . GLY A 1 210 ? -35.234 2.353 21.998 1.00 85.50 210 GLY A CA 1
ATOM 1504 C C . GLY A 1 210 ? -34.004 2.616 21.117 1.00 85.50 210 GLY A C 1
ATOM 1505 O O . GLY A 1 210 ? -34.090 3.424 20.189 1.00 85.50 210 GLY A O 1
ATOM 1506 N N . ARG A 1 211 ? -32.862 1.951 21.358 1.00 87.31 211 ARG A N 1
ATOM 1507 C CA . ARG A 1 211 ? -31.654 2.082 20.528 1.00 87.31 211 ARG A CA 1
ATOM 1508 C C . ARG A 1 211 ? -31.409 0.871 19.627 1.00 87.31 211 ARG A C 1
ATOM 1510 O O . ARG A 1 211 ? -30.957 -0.159 20.096 1.00 87.31 211 ARG A O 1
ATOM 1517 N N . ARG A 1 212 ? -31.601 1.139 18.332 1.00 89.19 212 ARG A N 1
ATOM 1518 C CA . ARG A 1 212 ? -31.052 0.487 17.128 1.00 89.19 212 ARG A CA 1
ATOM 1519 C C . ARG A 1 212 ? -29.661 -0.152 17.256 1.00 89.19 212 ARG A C 1
ATOM 1521 O O . ARG A 1 212 ? -28.738 0.637 17.436 1.00 89.19 212 ARG A O 1
ATOM 1528 N N . GLY A 1 213 ? -29.456 -1.449 17.029 1.00 90.06 213 GLY A N 1
ATOM 1529 C CA . GLY A 1 213 ? -28.198 -1.961 16.455 1.00 90.06 213 GLY A CA 1
ATOM 1530 C C . GLY A 1 213 ? -27.306 -2.836 17.344 1.00 90.06 213 GLY A C 1
ATOM 1531 O O . GLY A 1 213 ? -27.733 -3.406 18.342 1.00 90.06 213 GLY A O 1
ATOM 1532 N N . HIS A 1 214 ? -26.040 -2.984 16.945 1.00 90.38 214 HIS A N 1
ATOM 1533 C CA . HIS A 1 214 ? -25.072 -3.874 17.592 1.00 90.38 214 HIS A CA 1
ATOM 1534 C C . HIS A 1 214 ? -23.925 -3.093 18.226 1.00 90.38 214 HIS A C 1
ATOM 1536 O O . HIS A 1 214 ? -23.261 -2.273 17.580 1.00 90.38 214 HIS A O 1
ATOM 1542 N N . ALA A 1 215 ? -23.646 -3.416 19.487 1.00 93.44 215 ALA A N 1
ATOM 1543 C CA . ALA A 1 215 ? -22.511 -2.886 20.215 1.00 93.44 215 ALA A CA 1
ATOM 1544 C C . ALA A 1 215 ? -21.573 -3.987 20.701 1.00 93.44 215 ALA A C 1
ATOM 1546 O O . ALA A 1 215 ? -21.962 -5.143 20.885 1.00 93.44 215 ALA A O 1
ATOM 1547 N N . VAL A 1 216 ? -20.328 -3.595 20.950 1.00 94.94 216 VAL A N 1
ATOM 1548 C CA . VAL A 1 216 ? -19.346 -4.435 21.630 1.00 94.94 216 VAL A CA 1
ATOM 1549 C C . VAL A 1 216 ? -19.041 -3.849 22.999 1.00 94.94 216 VAL A C 1
ATOM 1551 O O . VAL A 1 216 ? -18.869 -2.639 23.145 1.00 94.94 216 VAL A O 1
ATOM 1554 N N . ARG A 1 217 ? -18.968 -4.701 24.020 1.00 94.75 217 ARG A N 1
ATOM 1555 C CA . ARG A 1 217 ? -18.586 -4.311 25.376 1.00 94.75 217 ARG A CA 1
ATOM 1556 C C . ARG A 1 217 ? -17.126 -3.886 25.375 1.00 94.75 217 ARG A C 1
ATOM 1558 O O . ARG A 1 217 ? -16.237 -4.702 25.119 1.00 94.75 217 ARG A O 1
ATOM 1565 N N . LEU A 1 218 ? -16.881 -2.626 25.720 1.00 94.12 218 LEU A N 1
ATOM 1566 C CA . LEU A 1 218 ? -15.543 -2.039 25.724 1.00 94.12 218 LEU A CA 1
ATOM 1567 C C . LEU A 1 218 ? -14.593 -2.796 26.668 1.00 94.12 218 LEU A C 1
ATOM 1569 O O . LEU A 1 218 ? -13.413 -2.952 26.372 1.00 94.12 218 LEU A O 1
ATOM 1573 N N . ALA A 1 219 ? -15.138 -3.383 27.735 1.00 94.31 219 ALA A N 1
ATOM 1574 C CA . ALA A 1 219 ? -14.445 -4.273 28.660 1.00 94.31 219 ALA A CA 1
ATOM 1575 C C . ALA A 1 219 ? -13.615 -5.386 27.985 1.00 94.31 219 ALA A C 1
ATOM 1577 O O . ALA A 1 219 ? -12.554 -5.749 28.488 1.00 94.31 219 ALA A O 1
ATOM 1578 N N . ALA A 1 220 ? -14.075 -5.946 26.858 1.00 92.81 220 ALA A N 1
ATOM 1579 C CA . ALA A 1 220 ? -13.329 -6.982 26.139 1.00 92.81 220 ALA A CA 1
ATOM 1580 C C . ALA A 1 220 ? -12.042 -6.428 25.503 1.00 92.81 220 ALA A C 1
ATOM 1582 O O . ALA A 1 220 ? -10.996 -7.073 25.565 1.00 92.81 220 ALA A O 1
ATOM 1583 N N . LEU A 1 221 ? -12.110 -5.215 24.950 1.00 92.00 221 LEU A N 1
ATOM 1584 C CA . LEU A 1 221 ? -10.961 -4.520 24.369 1.00 92.00 221 LEU A CA 1
ATOM 1585 C C . LEU A 1 221 ? -9.977 -4.068 25.447 1.00 92.00 221 LEU A C 1
ATOM 1587 O O . LEU A 1 221 ? -8.782 -4.316 25.318 1.00 92.00 221 LEU A O 1
ATOM 1591 N N . LEU A 1 222 ? -10.479 -3.472 26.532 1.00 93.81 222 LEU A N 1
ATOM 1592 C CA . LEU A 1 222 ? -9.645 -3.012 27.645 1.00 93.81 222 LEU A CA 1
ATOM 1593 C C . LEU A 1 222 ? -8.882 -4.173 28.303 1.00 93.81 222 LEU A C 1
ATOM 1595 O O . LEU A 1 222 ? -7.682 -4.046 28.544 1.00 93.81 222 LEU A O 1
ATOM 1599 N N . ARG A 1 223 ? -9.531 -5.335 28.491 1.00 92.12 223 ARG A N 1
ATOM 1600 C CA . ARG A 1 223 ? -8.863 -6.561 28.968 1.00 92.12 223 ARG A CA 1
ATOM 1601 C C . ARG A 1 223 ? -7.788 -7.043 28.002 1.00 92.12 223 ARG A C 1
ATOM 1603 O O . ARG A 1 223 ? -6.694 -7.385 28.437 1.00 92.12 223 ARG A O 1
ATOM 1610 N N . SER A 1 224 ? -8.081 -7.055 26.700 1.00 88.44 224 SER A N 1
ATOM 1611 C CA . SER A 1 224 ? -7.101 -7.454 25.683 1.00 88.44 224 SER A CA 1
ATOM 1612 C C . SER A 1 224 ? -5.878 -6.532 25.661 1.00 88.44 224 SER A C 1
ATOM 1614 O O . SER A 1 224 ? -4.781 -6.995 25.361 1.00 88.44 224 SER A O 1
ATOM 1616 N N . ALA A 1 225 ? -6.065 -5.251 25.983 1.00 89.31 225 ALA A N 1
ATOM 1617 C CA . ALA A 1 225 ? -5.007 -4.251 26.098 1.00 89.31 225 ALA A CA 1
ATOM 1618 C C . ALA A 1 225 ? -4.395 -4.159 27.512 1.00 89.31 225 ALA A C 1
ATOM 1620 O O . ALA A 1 225 ? -3.571 -3.284 27.753 1.00 89.31 225 ALA A O 1
ATOM 1621 N N . GLN A 1 226 ? -4.783 -5.048 28.436 1.00 91.94 226 GLN A N 1
ATOM 1622 C CA . GLN A 1 226 ? -4.267 -5.121 29.811 1.00 91.94 226 GLN A CA 1
ATOM 1623 C C . GLN A 1 226 ? -4.402 -3.802 30.595 1.00 91.94 226 GLN A C 1
ATOM 1625 O O . GLN A 1 226 ? -3.558 -3.466 31.422 1.00 91.94 226 GLN A O 1
ATOM 1630 N N . ILE A 1 227 ? -5.481 -3.051 30.355 1.00 93.06 227 ILE A N 1
ATOM 1631 C CA . ILE A 1 227 ? -5.746 -1.795 31.063 1.00 93.06 227 ILE A CA 1
ATOM 1632 C C . ILE A 1 227 ? -6.211 -2.088 32.500 1.00 93.06 227 ILE A C 1
ATOM 1634 O O . ILE A 1 227 ? -7.220 -2.782 32.662 1.00 93.06 227 ILE A O 1
ATOM 1638 N N . PRO A 1 228 ? -5.563 -1.543 33.546 1.00 92.88 228 PRO A N 1
ATOM 1639 C CA . PRO A 1 228 ? -6.026 -1.702 34.927 1.00 92.88 228 PRO A CA 1
ATOM 1640 C C . PRO A 1 228 ? -7.398 -1.048 35.160 1.00 92.88 228 PRO A C 1
ATOM 1642 O O . PRO A 1 228 ? -7.648 0.046 34.663 1.00 92.88 228 PRO A O 1
ATOM 1645 N N . GLU A 1 229 ? -8.283 -1.661 35.955 1.00 91.62 229 GLU A N 1
ATOM 1646 C CA . GLU A 1 229 ? -9.618 -1.086 36.235 1.00 91.62 229 GLU A CA 1
ATOM 1647 C C . GLU A 1 229 ? -9.553 0.257 36.980 1.00 91.62 229 GLU A C 1
ATOM 1649 O O . GLU A 1 229 ? -10.372 1.140 36.736 1.00 91.62 229 GLU A O 1
ATOM 1654 N N . GLY A 1 230 ? -8.542 0.443 37.834 1.00 91.81 230 GLY A N 1
ATOM 1655 C CA . GLY A 1 230 ? -8.303 1.701 38.550 1.00 91.81 230 GLY A CA 1
ATOM 1656 C C . GLY A 1 230 ? -7.661 2.807 37.704 1.00 91.81 230 GLY A C 1
ATOM 1657 O O . GLY A 1 230 ? -7.367 3.875 38.232 1.00 91.81 230 GLY A O 1
ATOM 1658 N N . ALA A 1 231 ? -7.400 2.562 36.418 1.00 94.31 231 ALA A N 1
ATOM 1659 C CA . ALA A 1 231 ? -6.765 3.540 35.548 1.00 94.31 231 ALA A CA 1
ATOM 1660 C C . ALA A 1 231 ? -7.713 4.681 35.149 1.00 94.31 231 ALA A C 1
ATOM 1662 O O . ALA A 1 231 ? -8.936 4.528 35.147 1.00 94.31 231 ALA A O 1
ATOM 1663 N N . SER A 1 232 ? -7.134 5.804 34.720 1.00 94.56 232 SER A N 1
ATOM 1664 C CA . SER A 1 232 ? -7.865 6.879 34.048 1.00 94.56 232 SER A CA 1
ATOM 1665 C C . SER A 1 232 ? -7.667 6.794 32.539 1.00 94.56 232 SER A C 1
ATOM 1667 O O . SER A 1 232 ? -6.551 6.636 32.046 1.00 94.56 232 SER A O 1
ATOM 1669 N N . LEU A 1 233 ? -8.762 6.903 31.793 1.00 95.25 233 LEU A N 1
ATOM 1670 C CA . LEU A 1 233 ? -8.773 6.844 30.338 1.00 95.25 233 LEU A CA 1
ATOM 1671 C C . LEU A 1 233 ? -9.291 8.159 29.777 1.00 95.25 233 LEU A C 1
ATOM 1673 O O . LEU A 1 233 ? -10.398 8.591 30.101 1.00 95.25 233 LEU A O 1
ATOM 1677 N N . ARG A 1 234 ? -8.495 8.775 28.906 1.00 95.75 234 ARG A N 1
ATOM 1678 C CA . ARG A 1 234 ? -8.902 9.929 28.114 1.00 95.75 234 ARG A CA 1
ATOM 1679 C C . ARG A 1 234 ? -9.482 9.462 26.789 1.00 95.75 234 ARG A C 1
ATOM 1681 O O . ARG A 1 234 ? -8.813 8.799 26.005 1.00 95.75 234 ARG A O 1
ATOM 1688 N N . LEU A 1 235 ? -10.732 9.814 26.558 1.00 95.31 235 LEU A N 1
ATOM 1689 C CA . LEU A 1 235 ? -11.495 9.545 25.354 1.00 95.31 235 LEU A CA 1
ATOM 1690 C C . LEU A 1 235 ? -11.416 10.759 24.439 1.00 95.31 235 LEU A C 1
ATOM 1692 O O . LEU A 1 235 ? -11.636 11.878 24.898 1.00 95.31 235 LEU A O 1
ATOM 1696 N N . VAL A 1 236 ? -11.135 10.532 23.162 1.00 94.50 236 VAL A N 1
ATOM 1697 C CA . VAL A 1 236 ? -11.040 11.574 22.138 1.00 94.50 236 VAL A CA 1
ATOM 1698 C C . VAL A 1 2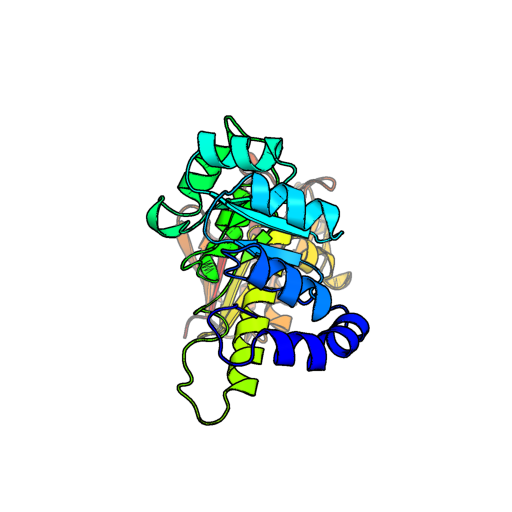36 ? -11.974 11.209 20.998 1.00 94.50 236 VAL A C 1
ATOM 1700 O O . VAL A 1 236 ? -11.971 10.073 20.514 1.00 94.50 236 VAL A O 1
ATOM 1703 N N . SER A 1 237 ? -12.767 12.173 20.559 1.00 92.12 237 SER A N 1
ATOM 1704 C CA . SER A 1 237 ? -13.661 12.035 19.412 1.00 92.12 237 SER A CA 1
ATOM 1705 C C . SER A 1 237 ? -13.119 12.757 18.178 1.00 92.12 237 SER A C 1
ATOM 1707 O O . SER A 1 237 ? -12.209 13.583 18.255 1.00 92.12 237 SER A O 1
ATOM 1709 N N . ARG A 1 238 ? -13.679 12.429 17.011 1.00 87.69 238 ARG A N 1
ATOM 1710 C CA . ARG A 1 238 ? -13.220 12.923 15.703 1.00 87.69 238 ARG A CA 1
ATOM 1711 C C . ARG A 1 238 ? -13.339 14.433 15.526 1.00 87.69 238 ARG A C 1
ATOM 1713 O O . ARG A 1 238 ? -12.620 14.981 14.698 1.00 87.69 238 ARG A O 1
ATOM 1720 N N . ASP A 1 239 ? -14.241 15.083 16.253 1.00 85.38 239 ASP A N 1
ATOM 1721 C CA . ASP A 1 239 ? -14.403 16.541 16.242 1.00 85.38 239 ASP A CA 1
ATOM 1722 C C . ASP A 1 239 ? -13.480 17.252 17.251 1.00 85.38 239 ASP A C 1
ATOM 1724 O O . ASP A 1 239 ? -13.498 18.478 17.348 1.00 85.38 239 ASP A O 1
ATOM 1728 N N . GLY A 1 240 ? -12.639 16.494 17.961 1.00 86.75 240 GLY A N 1
ATOM 1729 C CA . GLY A 1 240 ? -11.692 17.007 18.942 1.00 86.75 240 GLY A CA 1
ATOM 1730 C C . GLY A 1 240 ? -12.260 17.136 20.353 1.00 86.75 240 GLY A C 1
ATOM 1731 O O . GLY A 1 240 ? -11.544 17.610 21.231 1.00 86.75 240 GLY A O 1
ATOM 1732 N N . PHE A 1 241 ? -13.503 16.717 20.618 1.00 89.69 241 PHE A N 1
ATOM 1733 C CA . PHE A 1 241 ? -13.993 16.665 21.993 1.00 89.69 241 PHE A CA 1
ATOM 1734 C C . PHE A 1 241 ? -13.252 15.580 22.790 1.00 89.69 241 PHE A C 1
ATOM 1736 O O . PHE A 1 241 ? -13.182 14.419 22.365 1.00 89.69 241 PHE A O 1
ATOM 1743 N N . GLU A 1 242 ? -12.726 15.966 23.956 1.00 93.12 242 GLU A N 1
ATOM 1744 C CA . GLU A 1 242 ? -11.969 15.105 24.867 1.00 93.12 242 GLU A CA 1
ATOM 1745 C C . GLU A 1 242 ? -12.641 15.000 26.240 1.00 93.12 242 GLU A C 1
ATOM 1747 O O . GLU A 1 242 ? -13.178 15.978 26.768 1.00 93.12 242 GLU A O 1
ATOM 1752 N N . ARG A 1 243 ? -12.557 13.823 26.868 1.00 91.44 243 ARG A N 1
ATOM 1753 C CA . ARG A 1 243 ? -12.972 13.639 28.265 1.00 91.44 243 ARG A CA 1
ATOM 1754 C C . ARG A 1 243 ? -12.187 12.536 28.954 1.00 91.44 243 ARG A C 1
ATOM 1756 O O . ARG A 1 243 ? -11.940 11.499 28.352 1.00 91.44 243 ARG A O 1
ATOM 1763 N N . THR A 1 244 ? -11.868 12.715 30.230 1.00 92.50 244 THR A N 1
ATOM 1764 C CA . THR A 1 244 ? -11.237 11.674 31.055 1.00 92.50 244 THR A CA 1
ATOM 1765 C C . THR A 1 244 ? -12.260 11.037 31.987 1.00 92.50 244 THR A C 1
ATOM 1767 O O . THR A 1 244 ? -13.079 11.744 32.568 1.00 92.50 244 THR A O 1
ATOM 1770 N N . MET A 1 245 ? -12.204 9.714 32.149 1.00 90.44 245 MET A N 1
ATOM 1771 C CA . MET A 1 245 ? -13.013 8.967 33.119 1.00 90.44 245 MET A CA 1
ATOM 1772 C C . MET A 1 245 ? -12.284 7.724 33.631 1.00 90.44 245 MET A C 1
ATOM 1774 O O . MET A 1 245 ? -11.244 7.344 33.091 1.00 90.44 245 MET A O 1
ATOM 1778 N N . SER A 1 246 ? -12.837 7.066 34.652 1.00 91.38 246 SER A N 1
ATOM 1779 C CA . SER A 1 246 ? -12.263 5.822 35.165 1.00 91.38 246 SER A CA 1
ATOM 1780 C C . SER A 1 246 ? -12.458 4.661 34.189 1.00 91.38 246 SER A C 1
ATOM 1782 O O . SER A 1 246 ? -13.519 4.492 33.577 1.00 91.38 246 SER A O 1
ATOM 1784 N N . ALA A 1 247 ? -11.436 3.813 34.075 1.00 93.31 247 ALA A N 1
ATOM 1785 C CA . ALA A 1 247 ? -11.537 2.556 33.348 1.00 93.31 247 ALA A CA 1
ATOM 1786 C C . ALA A 1 247 ? -12.623 1.658 33.958 1.00 93.31 247 ALA A C 1
ATOM 1788 O O . ALA A 1 247 ? -13.330 0.988 33.213 1.00 93.31 247 ALA A O 1
ATOM 1789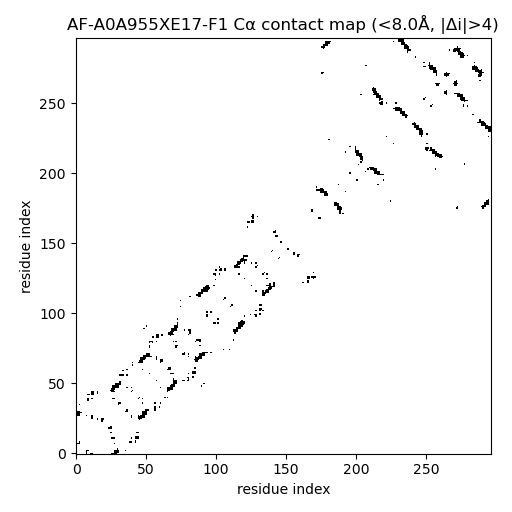 N N . GLU A 1 248 ? -12.825 1.697 35.278 1.00 93.19 248 GLU A N 1
ATOM 1790 C CA . GLU A 1 248 ? -13.888 0.969 35.981 1.00 93.19 248 GLU A CA 1
ATOM 1791 C C . GLU A 1 248 ? -15.289 1.249 35.405 1.00 93.19 248 GLU A C 1
ATOM 1793 O O . GLU A 1 248 ? -16.059 0.316 35.159 1.00 93.19 248 GLU A O 1
ATOM 1798 N N . ALA A 1 249 ? -15.622 2.514 35.116 1.00 90.31 249 ALA A N 1
ATOM 1799 C CA . ALA A 1 249 ? -16.911 2.870 34.516 1.00 90.31 249 ALA A CA 1
ATOM 1800 C C . ALA A 1 249 ? -17.078 2.243 33.120 1.00 90.31 249 ALA A C 1
ATOM 1802 O O . ALA A 1 249 ? -18.133 1.700 32.781 1.00 90.31 249 ALA A O 1
ATOM 1803 N N . LEU A 1 250 ? -16.005 2.252 32.329 1.00 92.88 250 LEU A N 1
ATOM 1804 C CA . LEU A 1 250 ? -15.969 1.674 30.987 1.00 92.88 250 LEU A CA 1
ATOM 1805 C C . LEU A 1 250 ? -15.985 0.140 31.004 1.00 92.88 250 LEU A C 1
ATOM 1807 O O . LEU A 1 250 ? -16.616 -0.477 30.143 1.00 92.88 250 LEU A O 1
ATOM 1811 N N . TYR A 1 251 ? -15.361 -0.482 32.003 1.00 93.69 251 TYR A N 1
ATOM 1812 C CA . TYR A 1 251 ? -15.439 -1.919 32.250 1.00 93.69 251 TYR A CA 1
ATOM 1813 C C . TYR A 1 251 ? -16.855 -2.363 32.610 1.00 93.69 251 TYR A C 1
ATOM 1815 O O . TYR A 1 251 ? -17.317 -3.401 32.129 1.00 93.69 251 TYR A O 1
ATOM 1823 N N . ARG A 1 252 ? -17.548 -1.571 33.430 1.00 91.69 252 ARG A N 1
ATOM 1824 C CA . ARG A 1 252 ? -18.889 -1.886 33.923 1.00 91.69 252 ARG A CA 1
ATOM 1825 C C . ARG A 1 252 ? -19.974 -1.662 32.869 1.00 91.69 252 ARG A C 1
ATOM 1827 O O . ARG A 1 252 ? -20.851 -2.509 32.712 1.00 91.69 252 ARG A O 1
ATOM 1834 N N . GLY A 1 253 ? -19.917 -0.537 32.156 1.00 90.81 253 GLY A N 1
ATOM 1835 C CA . GLY A 1 253 ? -21.032 -0.058 31.332 1.00 90.81 253 GLY A CA 1
ATOM 1836 C C . GLY A 1 253 ? -20.679 0.379 29.911 1.00 90.81 253 GLY A C 1
ATOM 1837 O O . GLY A 1 253 ? -21.583 0.764 29.174 1.00 90.81 253 GLY A O 1
ATOM 1838 N N . GLY A 1 254 ? -19.406 0.340 29.508 1.00 93.81 254 GLY A N 1
ATOM 1839 C CA . GLY A 1 254 ? -18.962 0.839 28.205 1.00 93.81 254 GLY A CA 1
ATOM 1840 C C . GLY A 1 254 ? -19.426 -0.029 27.030 1.00 93.81 254 GLY A C 1
ATOM 1841 O O . GLY A 1 254 ? -19.099 -1.217 26.947 1.00 93.81 254 GLY A O 1
ATOM 1842 N N . LEU A 1 255 ? -20.135 0.581 26.081 1.00 94.31 255 LEU A N 1
ATOM 1843 C CA . LEU A 1 255 ? -20.638 -0.035 24.853 1.00 94.31 255 LEU A CA 1
ATOM 1844 C C . LEU A 1 255 ? -20.177 0.754 23.625 1.00 94.31 255 LEU A C 1
ATOM 1846 O O . LEU A 1 255 ? -20.500 1.930 23.479 1.00 94.31 255 LEU A O 1
ATOM 1850 N N . LEU A 1 256 ? -19.475 0.087 22.711 1.00 94.44 256 LEU A N 1
ATOM 1851 C CA . LEU A 1 256 ? -19.090 0.627 21.410 1.00 94.44 256 LEU A CA 1
ATOM 1852 C C . LEU A 1 256 ? -20.103 0.217 20.342 1.00 94.44 256 LEU A C 1
ATOM 1854 O O . LEU A 1 256 ? -20.073 -0.913 19.856 1.00 94.44 256 LEU A O 1
ATOM 1858 N N . HIS A 1 257 ? -20.985 1.136 19.967 1.00 93.19 257 HIS A N 1
ATOM 1859 C CA . HIS A 1 257 ? -21.925 0.984 18.864 1.00 93.19 257 HIS A CA 1
ATOM 1860 C C . HIS A 1 257 ? -21.232 1.269 17.531 1.00 93.19 257 HIS A C 1
ATOM 1862 O O . HIS A 1 257 ? -20.700 2.360 17.317 1.00 93.19 257 HIS A O 1
ATOM 1868 N N . TRP A 1 258 ? -21.251 0.284 16.634 1.00 88.94 258 TRP A N 1
ATOM 1869 C CA . TRP A 1 258 ? -20.556 0.358 15.347 1.00 88.94 258 TRP A CA 1
ATOM 1870 C C . TRP A 1 258 ? -21.431 -0.006 14.140 1.00 88.94 258 TRP A C 1
ATOM 1872 O O . TRP A 1 258 ? -21.034 0.278 13.011 1.00 88.94 258 TRP A O 1
ATOM 1882 N N . SER A 1 259 ? -22.601 -0.628 14.335 1.00 89.06 259 SER A N 1
ATOM 1883 C CA . SER A 1 259 ? -23.519 -0.939 13.233 1.00 89.06 259 SER A CA 1
ATOM 1884 C C . SER A 1 259 ? -24.988 -0.946 13.634 1.00 89.06 259 SER A C 1
ATOM 1886 O O . SER A 1 259 ? -25.342 -1.339 14.742 1.00 89.06 259 SER A O 1
ATOM 1888 N N . THR A 1 260 ? -25.850 -0.591 12.686 1.00 87.44 260 THR A N 1
ATOM 1889 C CA . THR A 1 260 ? -27.307 -0.734 12.772 1.00 87.44 260 THR A CA 1
ATOM 1890 C C . THR A 1 260 ? -27.769 -1.612 11.613 1.00 87.44 260 THR A C 1
ATOM 1892 O O . THR A 1 260 ? -27.337 -1.410 10.482 1.00 87.44 260 THR A O 1
ATOM 1895 N N . ASP A 1 261 ? -28.580 -2.635 11.898 1.00 82.88 261 ASP A N 1
ATOM 1896 C CA . ASP A 1 261 ? -29.134 -3.557 10.892 1.00 82.88 261 ASP A CA 1
ATOM 1897 C C . ASP A 1 261 ? -28.078 -4.167 9.938 1.00 82.88 261 ASP A C 1
ATOM 1899 O O . ASP A 1 261 ? -28.307 -4.361 8.749 1.00 82.88 261 ASP A O 1
ATOM 1903 N N . GLY A 1 262 ? -26.879 -4.457 10.460 1.00 75.25 262 GLY A N 1
ATOM 1904 C CA . GLY A 1 262 ? -25.765 -5.039 9.697 1.00 75.25 262 GLY A CA 1
ATOM 1905 C C . GLY A 1 262 ? -24.924 -4.034 8.897 1.00 75.25 262 GLY A C 1
ATOM 1906 O O . GLY A 1 262 ? -23.874 -4.408 8.365 1.00 75.25 262 GLY A O 1
ATOM 1907 N N . HIS A 1 263 ? -25.316 -2.760 8.867 1.00 78.31 263 HIS A N 1
ATOM 1908 C CA . HIS A 1 263 ? -24.599 -1.688 8.182 1.00 78.31 263 HIS A CA 1
ATOM 1909 C C . HIS A 1 263 ? -23.745 -0.862 9.157 1.00 78.31 263 HIS A C 1
ATOM 1911 O O . HIS A 1 263 ? -24.204 -0.572 10.264 1.00 78.31 263 HIS A O 1
ATOM 1917 N N . PRO A 1 264 ? -22.505 -0.475 8.787 1.00 84.06 264 PRO A N 1
ATOM 1918 C CA . PRO A 1 264 ? -21.682 0.411 9.609 1.00 84.06 264 PRO A CA 1
ATOM 1919 C C . PRO A 1 264 ? -22.390 1.727 9.935 1.00 84.06 264 PRO A C 1
ATOM 1921 O O . PRO A 1 264 ? -23.114 2.266 9.100 1.00 84.06 264 PRO A O 1
ATOM 1924 N N . LEU A 1 265 ? -22.139 2.259 11.131 1.00 85.69 265 LEU A N 1
ATOM 1925 C CA . LEU A 1 265 ? -22.713 3.530 11.558 1.00 85.69 265 LEU A CA 1
ATOM 1926 C C . LEU A 1 265 ? -22.249 4.684 10.659 1.00 85.69 265 LEU A C 1
ATOM 1928 O O . LEU A 1 265 ? -21.047 4.872 10.447 1.00 85.69 265 LEU A O 1
ATOM 1932 N N . THR A 1 266 ? -23.193 5.486 10.173 1.00 80.56 266 THR A N 1
ATOM 1933 C CA . THR A 1 266 ? -22.889 6.696 9.400 1.00 80.56 266 THR A CA 1
ATOM 1934 C C . THR A 1 266 ? -22.504 7.851 10.326 1.00 80.56 266 THR A C 1
ATOM 1936 O O . THR A 1 266 ? -22.757 7.810 11.531 1.00 80.56 266 THR A O 1
ATOM 1939 N N . THR A 1 267 ? -21.899 8.910 9.785 1.00 78.12 267 THR A N 1
ATOM 1940 C CA . THR A 1 267 ? -21.621 10.140 10.547 1.00 78.12 267 THR A CA 1
ATOM 1941 C C . THR A 1 267 ? -22.891 10.776 11.108 1.00 78.12 267 THR A C 1
ATOM 1943 O O . THR A 1 267 ? -22.878 11.238 12.249 1.00 78.12 267 THR A O 1
ATOM 1946 N N . ASP A 1 268 ? -23.994 10.726 10.360 1.00 76.94 268 ASP A N 1
ATOM 1947 C CA . ASP A 1 268 ? -25.282 11.302 10.768 1.00 76.94 268 ASP A CA 1
ATOM 1948 C C . ASP A 1 268 ? -25.864 10.562 11.984 1.00 76.94 268 ASP A C 1
ATOM 1950 O O . ASP A 1 268 ? -26.449 11.169 12.885 1.00 76.94 268 ASP A O 1
ATOM 1954 N N . ASP A 1 269 ? -25.573 9.264 12.095 1.00 78.75 269 ASP A N 1
ATOM 1955 C CA . ASP A 1 269 ? -25.941 8.419 13.235 1.00 78.75 269 ASP A CA 1
ATOM 1956 C C . ASP A 1 269 ? -24.969 8.537 14.433 1.00 78.75 269 ASP A C 1
ATOM 1958 O O . ASP A 1 269 ? -25.150 7.903 15.484 1.00 78.75 269 ASP A O 1
ATOM 1962 N N . GLY A 1 270 ? -23.947 9.395 14.319 1.00 79.50 270 GLY A N 1
ATOM 1963 C CA . GLY A 1 270 ? -22.890 9.597 15.316 1.00 79.50 270 GLY A CA 1
ATOM 1964 C C . GLY A 1 270 ? -21.716 8.624 15.191 1.00 79.50 270 GLY A C 1
ATOM 1965 O O . GLY A 1 270 ? -21.020 8.379 16.177 1.00 79.50 270 GLY A O 1
ATOM 1966 N N . GLY A 1 271 ? -21.533 8.050 14.004 1.00 83.00 271 GLY A N 1
ATOM 1967 C CA . GLY A 1 271 ? -20.486 7.102 13.652 1.00 83.00 271 GLY A CA 1
ATOM 1968 C C . GLY A 1 271 ? -19.117 7.727 13.356 1.00 83.00 271 GLY A C 1
ATOM 1969 O O . GLY A 1 271 ? -18.908 8.925 13.544 1.00 83.00 271 GLY A O 1
ATOM 1970 N N . PRO A 1 272 ? -18.150 6.910 12.898 1.00 84.69 272 PRO A N 1
ATOM 1971 C CA . PRO A 1 272 ? -18.284 5.476 12.618 1.00 84.69 272 PRO A CA 1
ATOM 1972 C C . PRO A 1 272 ? -18.224 4.596 13.883 1.00 84.69 272 PRO A C 1
ATOM 1974 O O . PRO A 1 272 ? -18.455 3.393 13.812 1.00 84.69 272 PRO A O 1
ATOM 1977 N N . LEU A 1 273 ? -17.943 5.198 15.043 1.00 91.94 273 LEU A N 1
ATOM 1978 C CA . LEU A 1 273 ? -18.003 4.565 16.357 1.00 91.94 273 LEU A CA 1
ATOM 1979 C C . LEU A 1 273 ? -18.651 5.511 17.359 1.00 91.94 273 LEU A C 1
ATOM 1981 O O . LEU A 1 273 ? -18.269 6.675 17.466 1.00 91.94 273 LEU A O 1
ATOM 1985 N N . ARG A 1 274 ? -19.608 4.989 18.118 1.00 92.75 274 ARG A N 1
ATOM 1986 C CA . ARG A 1 274 ? -20.324 5.733 19.148 1.00 92.75 274 ARG A CA 1
ATOM 1987 C C . ARG A 1 274 ? -20.211 5.003 20.476 1.00 92.75 274 ARG A C 1
ATOM 1989 O O . ARG A 1 274 ? -20.461 3.803 20.537 1.00 92.75 274 ARG A O 1
ATOM 1996 N N . LEU A 1 275 ? -19.821 5.713 21.526 1.00 93.81 275 LEU A N 1
ATOM 1997 C CA . LEU A 1 275 ? -19.686 5.159 22.868 1.00 93.81 275 LEU A CA 1
ATOM 1998 C C . LEU A 1 275 ? -20.915 5.503 23.703 1.00 93.81 275 LEU A C 1
ATOM 2000 O O . LEU A 1 275 ? -21.302 6.667 23.784 1.00 93.81 275 LEU A O 1
ATOM 2004 N N . TYR A 1 276 ? -21.464 4.493 24.367 1.00 92.25 276 TYR A N 1
ATOM 2005 C CA . TYR A 1 276 ? -22.411 4.655 25.464 1.00 92.25 276 TYR A CA 1
ATOM 2006 C C . TYR A 1 276 ? -21.802 4.128 26.761 1.00 92.25 276 TYR A C 1
ATOM 2008 O O . TYR A 1 276 ? -21.091 3.123 26.739 1.00 92.25 276 TYR A O 1
ATOM 2016 N N . VAL A 1 277 ? -22.108 4.768 27.888 1.00 91.31 277 VAL A N 1
ATOM 2017 C CA . VAL A 1 277 ? -21.693 4.305 29.221 1.00 91.31 277 VAL A CA 1
ATOM 2018 C C . VAL A 1 277 ? -22.939 4.090 30.071 1.00 91.31 277 VAL A C 1
ATOM 2020 O O . VAL A 1 277 ? -23.527 5.023 30.602 1.00 91.31 277 VAL A O 1
ATOM 2023 N N . VAL A 1 278 ? -23.391 2.841 30.158 1.00 86.38 278 VAL A N 1
ATOM 2024 C CA . VAL A 1 278 ? -24.652 2.503 30.830 1.00 86.38 278 VAL A CA 1
ATOM 2025 C C . VAL A 1 278 ? -24.469 2.509 32.346 1.00 86.38 278 VAL A C 1
ATOM 2027 O O . VAL A 1 278 ? -23.554 1.871 32.864 1.00 86.38 278 VAL A O 1
ATOM 2030 N N . GLY A 1 279 ? -25.362 3.199 33.061 1.00 77.19 279 GLY A N 1
ATOM 2031 C CA . GLY A 1 279 ? -25.310 3.306 34.523 1.00 77.19 279 GLY A CA 1
ATOM 2032 C C . GLY A 1 279 ? -24.245 4.276 35.049 1.00 77.19 279 GLY A C 1
ATOM 2033 O O . GLY A 1 279 ? -23.982 4.281 36.251 1.00 77.19 279 GLY A O 1
ATOM 2034 N N . GLY A 1 280 ? -23.632 5.076 34.170 1.00 62.59 280 GLY A N 1
ATOM 2035 C CA . GLY A 1 280 ? -22.814 6.226 34.555 1.00 62.59 280 GLY A CA 1
ATOM 2036 C C . GLY A 1 280 ? -23.675 7.408 35.016 1.00 62.59 280 GLY A C 1
ATOM 2037 O O . GLY A 1 280 ? -24.872 7.460 34.747 1.00 62.59 280 GLY A O 1
ATOM 2038 N N . GLN A 1 281 ? -23.068 8.349 35.742 1.00 53.75 281 GLN A N 1
ATOM 2039 C CA . GLN A 1 281 ? -23.686 9.630 36.121 1.00 53.75 281 GLN A CA 1
ATOM 2040 C C . GLN A 1 281 ? -23.024 10.820 35.395 1.00 53.75 281 GLN A C 1
ATOM 2042 O O . GLN A 1 281 ? -22.878 11.888 35.983 1.00 53.75 281 GLN A O 1
ATOM 2047 N N . ASP A 1 282 ? -22.547 10.651 34.155 1.00 53.66 282 ASP A N 1
ATOM 2048 C CA . ASP A 1 282 ? -21.570 11.582 33.573 1.00 53.66 282 ASP A CA 1
ATOM 2049 C C . ASP A 1 282 ? -21.838 11.966 32.102 1.00 53.66 282 ASP A C 1
ATOM 2051 O O . ASP A 1 282 ? -22.495 11.265 31.346 1.00 53.66 282 ASP A O 1
ATOM 2055 N N . GLN A 1 283 ? -21.267 13.083 31.637 1.00 52.88 283 GLN A N 1
ATOM 2056 C CA . GLN A 1 283 ? -21.502 13.671 30.300 1.00 52.88 283 GLN A CA 1
ATOM 2057 C C . GLN A 1 283 ? -20.969 12.829 29.119 1.00 52.88 283 GLN A C 1
ATOM 2059 O O . GLN A 1 283 ? -20.975 13.280 27.975 1.00 52.88 283 GLN A O 1
ATOM 2064 N N . CYS A 1 284 ? -20.476 11.617 29.374 1.00 56.38 284 CYS A N 1
ATOM 2065 C CA . CYS A 1 284 ? -20.046 10.656 28.359 1.00 56.38 284 CYS A CA 1
ATOM 2066 C C . CYS A 1 284 ? -21.010 9.482 28.184 1.00 56.38 284 CYS A C 1
ATOM 2068 O O . CYS A 1 284 ? -20.665 8.512 27.510 1.00 56.38 284 CYS A O 1
ATOM 2070 N N . ASP A 1 285 ? -22.233 9.593 28.706 1.00 66.88 285 ASP A N 1
ATOM 2071 C CA . ASP A 1 285 ? -23.315 8.633 28.463 1.00 66.88 285 ASP A CA 1
ATOM 2072 C C . ASP A 1 285 ? -23.532 8.354 26.965 1.00 66.88 285 ASP A C 1
ATOM 2074 O O . ASP A 1 285 ? -24.104 7.327 26.593 1.00 66.88 285 ASP A O 1
ATOM 2078 N N . ASN A 1 286 ? -23.082 9.269 26.098 1.00 79.00 286 ASN A N 1
ATOM 2079 C CA . ASN A 1 286 ? -23.234 9.189 24.658 1.00 79.00 286 ASN A CA 1
ATOM 2080 C C . ASN A 1 286 ? -22.194 10.053 23.901 1.00 79.00 286 ASN A C 1
ATOM 2082 O O . ASN A 1 286 ? -22.483 11.193 23.532 1.00 79.00 286 ASN A O 1
ATOM 2086 N N . MET A 1 287 ? -21.008 9.508 23.622 1.00 89.56 287 MET A N 1
ATOM 2087 C CA . MET A 1 287 ? -19.979 10.167 22.802 1.00 89.56 287 MET A CA 1
ATOM 2088 C C . MET A 1 287 ? -20.074 9.710 21.341 1.00 89.56 287 MET A C 1
ATOM 2090 O O . MET A 1 287 ? -19.981 8.518 21.042 1.00 89.56 287 MET A O 1
ATOM 2094 N N . LYS A 1 288 ? -20.248 10.663 20.422 1.00 92.12 288 LYS A N 1
ATOM 2095 C CA . LYS A 1 288 ? -20.277 10.412 18.974 1.00 92.12 288 LYS A CA 1
ATOM 2096 C C . LYS A 1 288 ? -18.865 10.434 18.402 1.00 92.12 288 LYS A C 1
ATOM 2098 O O . LYS A 1 288 ? -18.025 11.191 18.873 1.00 92.12 288 LYS A O 1
ATOM 2103 N N . GLY A 1 289 ? -18.626 9.631 17.370 1.00 89.75 289 GLY A N 1
ATOM 2104 C CA . GLY A 1 289 ? -17.363 9.636 16.642 1.00 89.75 289 GLY A CA 1
ATOM 2105 C C . GLY A 1 289 ? -16.143 9.386 17.527 1.00 89.75 289 GLY A C 1
ATOM 2106 O O . GLY A 1 289 ? -15.120 10.022 17.300 1.00 89.75 289 GLY A O 1
ATOM 2107 N N . LEU A 1 290 ? -16.231 8.502 18.526 1.00 93.56 290 LEU A N 1
ATOM 2108 C CA . LEU A 1 290 ? -15.069 8.121 19.334 1.00 93.56 290 LEU A CA 1
ATOM 2109 C C . LEU A 1 290 ? -13.956 7.618 18.399 1.00 93.56 290 LEU A C 1
ATOM 2111 O O . LEU A 1 290 ? -14.189 6.716 17.592 1.00 93.56 290 LEU A O 1
ATOM 2115 N N . SER A 1 291 ? -12.763 8.199 18.507 1.00 92.31 291 SER A N 1
ATOM 2116 C CA . SER A 1 291 ? -11.611 7.872 17.662 1.00 92.31 291 SER A CA 1
ATOM 2117 C C . SER A 1 291 ? -10.395 7.408 18.440 1.00 92.31 291 SER A C 1
ATOM 2119 O O . SER A 1 291 ? -9.654 6.581 17.913 1.00 92.31 291 SER A O 1
ATOM 2121 N N . GLU A 1 292 ? -10.181 7.886 19.668 1.00 95.38 292 GLU A N 1
ATOM 2122 C CA . GLU A 1 292 ? -9.050 7.445 20.490 1.00 95.38 292 GLU A CA 1
ATOM 2123 C C . GLU A 1 292 ? -9.442 7.204 21.953 1.00 95.38 292 GLU A C 1
ATOM 2125 O O . GLU A 1 292 ? -10.304 7.883 22.511 1.00 95.38 292 GLU A O 1
ATOM 2130 N N . ILE A 1 293 ? -8.777 6.232 22.577 1.00 96.38 293 ILE A N 1
ATOM 2131 C CA . ILE A 1 293 ? -8.752 6.008 24.024 1.00 96.38 293 ILE A CA 1
ATOM 2132 C C . ILE A 1 293 ? -7.289 5.996 24.450 1.00 96.38 293 ILE A C 1
ATOM 2134 O O . ILE A 1 293 ? -6.501 5.192 23.958 1.00 96.38 293 ILE A O 1
ATOM 2138 N N . VAL A 1 294 ? -6.924 6.869 25.378 1.00 96.25 294 VAL A N 1
ATOM 2139 C CA . VAL A 1 294 ? -5.548 7.065 25.832 1.00 96.25 294 VAL A CA 1
ATOM 2140 C C . VAL A 1 294 ? -5.466 6.762 27.320 1.00 96.25 294 VAL A C 1
ATOM 2142 O O . VAL A 1 294 ? -6.179 7.378 28.111 1.00 96.25 294 VAL A O 1
ATOM 2145 N N . LEU A 1 295 ? -4.593 5.831 27.705 1.00 95.06 295 LEU A N 1
ATOM 2146 C CA . LEU A 1 295 ? -4.243 5.613 29.104 1.00 95.06 295 LEU A CA 1
ATOM 2147 C C . LEU A 1 295 ? -3.522 6.848 29.643 1.00 95.06 295 LEU A C 1
ATOM 2149 O O . LEU A 1 295 ? -2.497 7.261 29.098 1.00 95.06 295 LEU A O 1
ATOM 2153 N N . VAL A 1 296 ? -4.080 7.433 30.696 1.00 91.12 296 VAL A N 1
ATOM 2154 C CA . VAL A 1 296 ? -3.499 8.582 31.388 1.00 91.12 296 VAL A CA 1
ATOM 2155 C C . VAL A 1 296 ? -2.703 8.069 32.596 1.00 91.12 296 VAL A C 1
ATOM 2157 O O . VAL A 1 296 ? -3.187 7.146 33.259 1.00 91.12 296 VAL A O 1
ATOM 2160 N N . PRO A 1 297 ? -1.500 8.617 32.855 1.00 74.44 297 PRO A N 1
ATOM 2161 C CA . PRO A 1 297 ? -0.726 8.334 34.064 1.00 74.44 297 PRO A CA 1
ATOM 2162 C C . PRO A 1 297 ? -1.473 8.652 35.363 1.00 74.44 297 PRO A C 1
ATOM 2164 O O . PRO A 1 297 ? -2.291 9.603 35.358 1.00 74.44 297 PRO A O 1
#

Mean predicted aligned error: 10.67 Å

Secondary structure (DSSP, 8-state):
-BTTSTTHHHHHHHHHHHHHHTT---EEE---SHHHHHHHHHTT-SEEE-SS--HHHHHHHHHTTPEEE-EE-SHHHHHHHHHTT-SSEEETTTGGGTHHHHHHHHHTT-TTS-EEE-SS--GGGHHHHHHTT-SEE---TTTSPSP-SS-HHHHHHHHHHHHHHHHHHHHH-S-SEEEEETTEEEEE-HHHHHHS-GGGEEEGGGTSTT--SEEEEHHHHHHHTT--TT-EEEEEETTS-EEEEEHHHHHHHEEEEEEETTEEPPTTTT-S-EEEETT--STTTEESSEEEEEEE-

Sequence (297 aa):
VTATTPGCFELIRAHAERAGRAGVTLGVGTIRTPAELAAAAEAGAAFVVSPHTDPALIAQAKALGLVSIPGAFTPTEILSARAAGADVVKVFPVSAGGGHRYVRLLRGPLPDVPLWVSGDVRLDEIPAYLAAG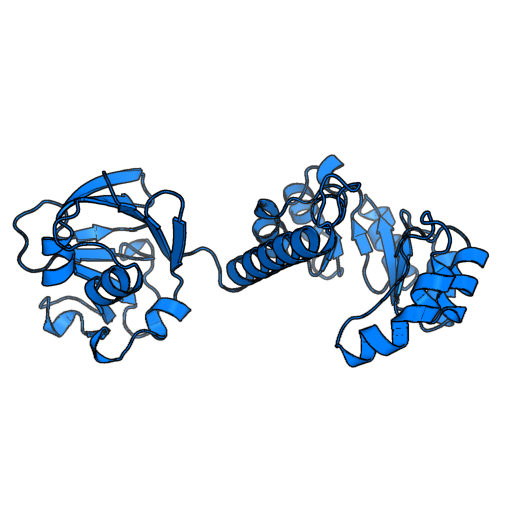VQLIGLTSVLAPPAQTSDPRGDARARAGAALEALGRAREGAPLLVLRVGDQRVDIGLKELRRLPGSAHTALEAVLPGRRGHAVRLAALLRSAQIPEGASLRLVSRDGFERTMSAEALYRGGLLHWSTDGHPLTTDDGGPLRLYVVGGQDQCDNMKGLSEIVLVP

Nearest PDB structures (foldseek):
  2v81-assembly1_A  TM=9.461E-01  e=6.612E-12  Escherichia coli
  4qcc-assembly1_A  TM=9.432E-01  e=1.668E-11  Escherichia coli
  2yw3-assembly2_E  TM=9.021E-01  e=4.296E-09  Thermus thermophilus HB8
  4bk9-assembly1_C  TM=8.966E-01  e=3.068E-08  Zymomonas mobilis
  5xsf-assembly1_A  TM=8.679E-01  e=1.533E-08  Zymomonas mobilis subsp. mobilis ZM4 = ATCC 31821

Radius of gyration: 25.0 Å; Cα contacts (8 Å, |Δi|>4): 567; chains: 1; bounding box: 64×38×66 Å